Protein AF-A0A355GF73-F1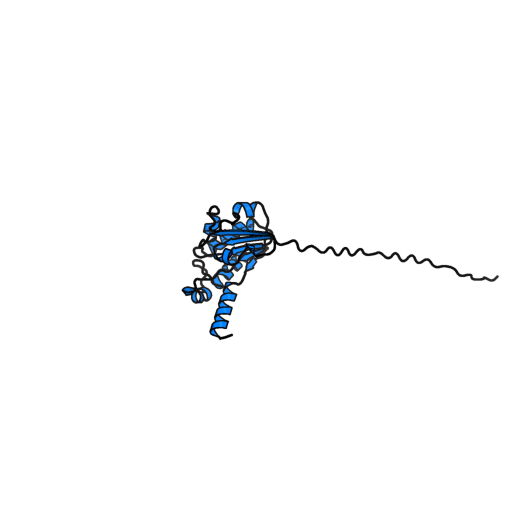 (afdb_monomer)

Structure (mmCIF, N/CA/C/O backbone):
data_AF-A0A355GF73-F1
#
_entry.id   AF-A0A355GF73-F1
#
loop_
_atom_site.group_PDB
_atom_site.id
_atom_site.type_symbol
_atom_site.label_atom_id
_atom_site.label_alt_id
_atom_site.label_comp_id
_atom_site.label_asym_id
_atom_site.label_entity_id
_atom_site.label_seq_id
_atom_site.pdbx_PDB_ins_code
_atom_site.Cartn_x
_atom_site.Cartn_y
_atom_site.Cartn_z
_atom_site.occupancy
_atom_site.B_iso_or_equiv
_atom_site.auth_seq_id
_atom_site.auth_comp_id
_atom_site.auth_asym_id
_atom_site.auth_atom_id
_atom_site.pdbx_PDB_model_num
ATOM 1 N N . MET A 1 1 ? 17.882 -38.965 88.189 1.00 38.56 1 MET A N 1
ATOM 2 C CA . MET A 1 1 ? 18.508 -40.214 87.704 1.00 38.56 1 MET A CA 1
ATOM 3 C C . MET A 1 1 ? 17.814 -40.635 86.414 1.00 38.56 1 MET A C 1
ATOM 5 O O . MET A 1 1 ? 16.598 -40.578 86.384 1.00 38.56 1 MET A O 1
ATOM 9 N N . LEU A 1 2 ? 18.624 -40.951 85.395 1.00 40.09 2 LEU A N 1
ATOM 10 C CA . LEU A 1 2 ? 18.402 -41.707 84.145 1.00 40.09 2 LEU A CA 1
ATOM 11 C C . LEU A 1 2 ? 17.083 -41.597 83.333 1.00 40.09 2 LEU A C 1
ATOM 13 O O . LEU A 1 2 ? 15.989 -41.848 83.819 1.00 40.09 2 LEU A O 1
ATOM 17 N N . LYS A 1 3 ? 17.264 -41.324 82.027 1.00 43.38 3 LYS A N 1
ATOM 18 C CA . LYS A 1 3 ? 16.295 -41.446 80.913 1.00 43.38 3 LYS A CA 1
ATOM 19 C C . LYS A 1 3 ? 15.876 -42.912 80.663 1.00 43.38 3 LYS A C 1
ATOM 21 O O . LYS A 1 3 ? 16.609 -43.817 81.060 1.00 43.38 3 LYS A O 1
ATOM 26 N N . PRO A 1 4 ? 14.817 -43.139 79.860 1.00 54.84 4 PRO A N 1
ATOM 27 C CA . PRO A 1 4 ? 15.098 -43.628 78.503 1.00 54.84 4 PRO A CA 1
ATOM 28 C C . PRO A 1 4 ? 14.244 -43.009 77.376 1.00 54.84 4 PRO A C 1
ATOM 30 O O . PRO A 1 4 ? 13.152 -42.490 77.579 1.00 54.84 4 PRO A O 1
ATOM 33 N N . LEU A 1 5 ? 14.825 -43.080 76.174 1.00 53.75 5 LEU A N 1
ATOM 34 C CA . LEU A 1 5 ? 14.259 -42.808 74.849 1.00 53.75 5 LEU A CA 1
ATOM 35 C C . LEU A 1 5 ? 13.012 -43.658 74.554 1.00 53.75 5 LEU A C 1
ATOM 37 O O . LEU A 1 5 ? 12.992 -44.839 74.892 1.00 53.75 5 LEU A O 1
ATOM 41 N N . SER A 1 6 ? 12.082 -43.125 73.754 1.00 49.53 6 SER A N 1
ATOM 42 C CA . SER A 1 6 ? 11.362 -43.910 72.740 1.00 49.53 6 SER A CA 1
ATOM 43 C C . SER A 1 6 ? 10.885 -43.034 71.576 1.00 49.53 6 SER A C 1
ATOM 45 O O . SER A 1 6 ? 10.464 -41.898 71.763 1.00 49.53 6 SER A O 1
ATOM 47 N N . LEU A 1 7 ? 11.062 -43.610 70.385 1.00 49.72 7 LEU A N 1
ATOM 48 C CA . LEU A 1 7 ? 10.759 -43.168 69.020 1.00 49.72 7 LEU A CA 1
ATOM 49 C C . LEU A 1 7 ? 9.254 -42.924 68.754 1.00 49.72 7 LEU A C 1
ATOM 51 O O . LEU A 1 7 ? 8.433 -43.240 69.604 1.00 49.72 7 LEU A O 1
ATOM 55 N N . PHE A 1 8 ? 8.953 -42.510 67.507 1.00 44.09 8 PHE A N 1
ATOM 56 C CA . PHE A 1 8 ? 7.652 -42.343 66.813 1.00 44.09 8 PHE A CA 1
ATOM 57 C C . PHE A 1 8 ? 7.105 -40.902 66.840 1.00 44.09 8 PHE A C 1
ATOM 59 O O . PHE A 1 8 ? 7.069 -40.276 67.884 1.00 44.09 8 PHE A O 1
ATOM 66 N N . ALA A 1 9 ? 6.641 -40.276 65.756 1.00 44.62 9 ALA A N 1
ATOM 67 C CA . ALA A 1 9 ? 6.603 -40.604 64.336 1.00 44.62 9 ALA A CA 1
ATOM 68 C C . ALA A 1 9 ? 6.368 -39.296 63.545 1.00 44.62 9 ALA A C 1
ATOM 70 O O . ALA A 1 9 ? 5.611 -38.429 63.966 1.00 44.62 9 ALA A O 1
ATOM 71 N N . VAL A 1 10 ? 7.071 -39.167 62.420 1.00 48.69 10 VAL A N 1
ATOM 72 C CA . VAL A 1 10 ? 6.584 -38.754 61.090 1.00 48.69 10 VAL A CA 1
ATOM 73 C C . VAL A 1 10 ? 5.231 -38.017 61.036 1.00 48.69 10 VAL A C 1
ATOM 75 O O . VAL A 1 10 ? 4.190 -38.632 61.227 1.00 48.69 10 VAL A O 1
ATOM 78 N N . CYS A 1 11 ? 5.256 -36.744 60.621 1.00 40.38 11 CYS A N 1
ATOM 79 C CA . CYS A 1 11 ? 4.322 -36.195 59.626 1.00 40.38 11 CYS A CA 1
ATOM 80 C C . CYS A 1 11 ? 4.839 -34.842 59.099 1.00 40.38 11 CYS A C 1
ATOM 82 O O . CYS A 1 11 ? 4.370 -33.773 59.480 1.00 40.38 11 CYS A O 1
ATOM 84 N N . PHE A 1 12 ? 5.836 -34.884 58.210 1.00 44.34 12 PHE A N 1
ATOM 85 C CA . PHE A 1 12 ? 6.094 -33.770 57.297 1.00 44.34 12 PHE A CA 1
ATOM 86 C C . PHE A 1 12 ? 4.986 -33.792 56.242 1.00 44.34 12 PHE A C 1
ATOM 88 O O . PHE A 1 12 ? 5.076 -34.516 55.252 1.00 44.34 12 PHE A O 1
ATOM 95 N N . ILE A 1 13 ? 3.922 -33.022 56.468 1.00 53.78 13 ILE A N 1
ATOM 96 C CA . ILE A 1 13 ? 2.984 -32.675 55.401 1.00 53.78 13 ILE A CA 1
ATOM 97 C C . ILE A 1 13 ? 3.743 -31.712 54.491 1.00 53.78 13 ILE A C 1
ATOM 99 O O . ILE A 1 13 ? 3.833 -30.512 54.740 1.00 53.78 13 ILE A O 1
ATOM 103 N N . THR A 1 14 ? 4.365 -32.272 53.460 1.00 54.56 14 THR A N 1
ATOM 104 C CA . THR A 1 14 ? 4.826 -31.507 52.311 1.00 54.56 14 THR A CA 1
ATOM 105 C C . THR A 1 14 ? 3.575 -30.982 51.617 1.00 54.56 14 THR A C 1
ATOM 107 O O . THR A 1 14 ? 2.861 -31.728 50.949 1.00 54.56 14 THR A O 1
ATOM 110 N N . LEU A 1 15 ? 3.268 -29.697 51.821 1.00 50.12 15 LEU A N 1
ATOM 111 C CA . LEU A 1 15 ? 2.353 -28.969 50.950 1.00 50.12 15 LEU A CA 1
ATOM 112 C C . LEU A 1 15 ? 3.003 -28.946 49.563 1.00 50.12 15 LEU A C 1
ATOM 114 O O . LEU A 1 15 ? 3.823 -28.085 49.249 1.00 50.12 15 LEU A O 1
ATOM 118 N N . TRP A 1 16 ? 2.660 -29.934 48.744 1.00 50.62 16 TRP A N 1
ATOM 119 C CA . TRP A 1 16 ? 2.766 -29.819 47.304 1.00 50.62 16 TRP A CA 1
ATOM 120 C C . TRP A 1 16 ? 1.793 -28.716 46.899 1.00 50.62 16 TRP A C 1
ATOM 122 O O . TRP A 1 16 ? 0.598 -28.953 46.723 1.00 50.62 16 TRP A O 1
ATOM 132 N N . PHE A 1 17 ? 2.299 -27.488 46.794 1.00 53.81 17 PHE A N 1
ATOM 133 C CA . PHE A 1 17 ? 1.690 -26.517 45.903 1.00 53.81 17 PHE A CA 1
ATOM 134 C C . PHE A 1 17 ? 1.772 -27.136 44.511 1.00 53.81 17 PHE A C 1
ATOM 136 O O . PHE A 1 17 ? 2.803 -27.093 43.847 1.00 53.81 17 PHE A O 1
ATOM 143 N N . VAL A 1 18 ? 0.678 -27.780 44.110 1.00 53.00 18 VAL A N 1
ATOM 144 C CA . VAL A 1 18 ? 0.361 -27.996 42.708 1.00 53.00 18 VAL A CA 1
ATOM 145 C C . VAL A 1 18 ? 0.215 -26.591 42.145 1.00 53.00 18 VAL A C 1
ATOM 147 O O . VAL A 1 18 ? -0.837 -25.963 42.249 1.00 53.00 18 VAL A O 1
ATOM 150 N N . SER A 1 19 ? 1.322 -26.050 41.646 1.00 54.12 19 SER A N 1
ATOM 151 C CA . SER A 1 19 ? 1.290 -24.970 40.682 1.00 54.12 19 SER A CA 1
ATOM 152 C C . SER A 1 19 ? 0.477 -25.510 39.522 1.00 54.12 19 SER A C 1
ATOM 154 O O . SER A 1 19 ? 0.978 -26.269 38.697 1.00 54.12 19 SER A O 1
ATOM 156 N N . SER A 1 20 ? -0.815 -25.191 39.518 1.00 50.22 20 SER A N 1
ATOM 157 C CA . SER A 1 20 ? -1.636 -25.256 38.327 1.00 50.22 20 SER A CA 1
ATOM 158 C C . SER A 1 20 ? -0.988 -24.310 37.328 1.00 50.22 20 SER A C 1
ATOM 160 O O . SER A 1 20 ? -1.334 -23.134 37.244 1.00 50.22 20 SER A O 1
ATOM 162 N N . GLU A 1 21 ? -0.013 -24.824 36.585 1.00 47.84 21 GLU A N 1
ATOM 163 C CA . GLU A 1 21 ? 0.311 -24.355 35.252 1.00 47.84 21 GLU A CA 1
ATOM 164 C C . GLU A 1 21 ? -0.930 -24.622 34.400 1.00 47.84 21 GLU A C 1
ATOM 166 O O . GLU A 1 21 ? -0.979 -25.502 33.546 1.00 47.84 21 GLU A O 1
ATOM 171 N N . THR A 1 22 ? -1.974 -23.824 34.615 1.00 48.12 22 THR A N 1
ATOM 172 C CA . THR A 1 22 ? -2.770 -23.368 33.491 1.00 48.12 22 THR A CA 1
ATOM 173 C C . THR A 1 22 ? -1.796 -22.573 32.640 1.00 48.12 22 THR A C 1
ATOM 175 O O . THR A 1 22 ? -1.668 -21.357 32.783 1.00 48.12 22 THR A O 1
ATOM 178 N N . ALA A 1 23 ? -1.041 -23.292 31.808 1.00 49.66 23 ALA A N 1
ATOM 179 C CA . ALA A 1 23 ? -0.515 -22.764 30.576 1.00 49.66 23 ALA A CA 1
ATOM 180 C C . ALA A 1 23 ? -1.742 -22.219 29.852 1.00 49.66 23 ALA A C 1
ATOM 182 O O . ALA A 1 23 ? -2.499 -22.947 29.214 1.00 49.66 23 ALA A O 1
ATOM 183 N N . LEU A 1 24 ? -1.996 -20.934 30.081 1.00 45.59 24 LEU A N 1
ATOM 184 C CA . LEU A 1 24 ? -2.885 -20.127 29.287 1.00 45.59 24 LEU A CA 1
ATOM 185 C C . LEU A 1 24 ? -2.217 -20.137 27.910 1.00 45.59 24 LEU A C 1
ATOM 187 O O . LEU A 1 24 ? -1.362 -19.304 27.616 1.00 45.59 24 LEU A O 1
ATOM 191 N N . GLN A 1 25 ? -2.510 -21.160 27.105 1.00 47.78 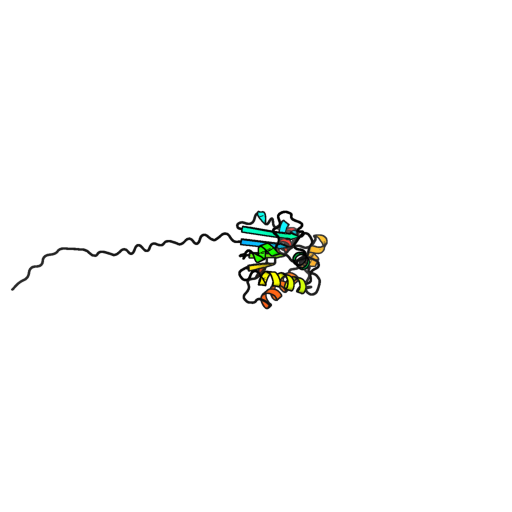25 GLN A N 1
ATOM 192 C CA . GLN A 1 25 ? -2.367 -21.052 25.668 1.00 47.78 25 GLN A CA 1
ATOM 193 C C . GLN A 1 25 ? -3.225 -19.845 25.324 1.00 47.78 25 GLN A C 1
ATOM 195 O O . GLN A 1 25 ? -4.452 -19.919 25.330 1.00 47.78 25 GLN A O 1
ATOM 200 N N . ALA A 1 26 ? -2.579 -18.694 25.146 1.00 53.56 26 ALA A N 1
ATOM 201 C CA . ALA A 1 26 ? -3.170 -17.640 24.365 1.00 53.56 26 ALA A CA 1
ATOM 202 C C . ALA A 1 26 ? -3.480 -18.314 23.030 1.00 53.56 26 ALA A C 1
ATOM 204 O O . ALA A 1 26 ? -2.560 -18.624 22.276 1.00 53.56 26 ALA A O 1
ATOM 205 N N . GLU A 1 27 ? -4.748 -18.657 22.792 1.00 54.97 27 GLU A N 1
ATOM 206 C CA . GLU A 1 27 ? -5.198 -18.890 21.430 1.00 54.97 27 GLU A CA 1
ATOM 207 C C . GLU A 1 27 ? -4.716 -17.666 20.662 1.00 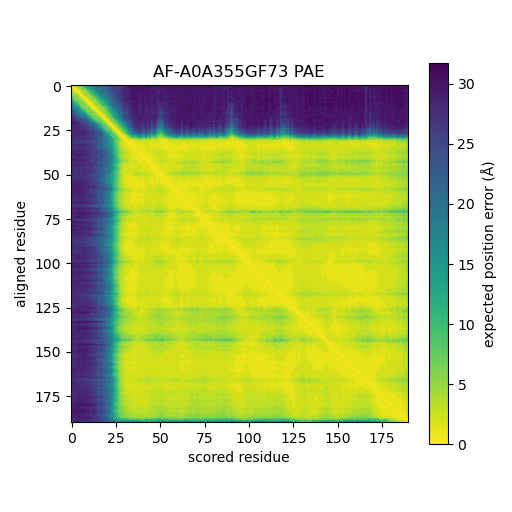54.97 27 GLU A C 1
ATOM 209 O O . GLU A 1 27 ? -5.069 -16.535 21.017 1.00 54.97 27 GLU A O 1
ATOM 214 N N . ASP A 1 28 ? -3.820 -17.879 19.698 1.00 64.31 28 ASP A N 1
ATOM 215 C CA . ASP A 1 28 ? -3.391 -16.827 18.793 1.00 64.31 28 ASP A CA 1
ATOM 216 C C . ASP A 1 28 ? -4.665 -16.351 18.105 1.00 64.31 28 ASP A C 1
ATOM 218 O O . ASP A 1 28 ? -5.173 -16.988 17.181 1.00 64.31 28 ASP A O 1
ATOM 222 N N . LYS A 1 29 ? -5.260 -15.279 18.639 1.00 72.81 29 LYS A N 1
ATOM 223 C CA . LYS A 1 29 ? -6.505 -14.739 18.117 1.00 72.81 29 LYS A CA 1
ATOM 224 C C . LYS A 1 29 ? -6.266 -14.489 16.636 1.00 72.81 29 LYS A C 1
ATOM 226 O O . LYS A 1 29 ? -5.355 -13.730 16.285 1.00 72.81 29 LYS A O 1
ATOM 231 N N . ALA A 1 30 ? -7.066 -15.152 15.801 1.00 86.12 30 ALA A N 1
ATOM 232 C CA . ALA A 1 30 ? -6.963 -15.035 14.358 1.00 86.12 30 ALA A CA 1
ATOM 233 C C . ALA A 1 30 ? -6.930 -13.549 13.982 1.00 86.12 30 ALA A C 1
ATOM 235 O O . ALA A 1 30 ? -7.746 -12.755 14.462 1.00 86.12 30 ALA A O 1
ATOM 236 N N . LYS A 1 31 ? -5.925 -13.167 13.192 1.00 93.38 31 LYS A N 1
ATOM 237 C CA . LYS A 1 31 ? -5.693 -11.771 12.829 1.00 93.38 31 LYS A CA 1
ATOM 238 C C . LYS A 1 31 ? -6.829 -11.252 11.954 1.00 93.38 31 LYS A C 1
ATOM 240 O O . LYS A 1 31 ? -7.444 -11.998 11.191 1.00 93.38 31 LYS A O 1
ATOM 245 N N . SER A 1 32 ? -7.078 -9.956 12.070 1.00 97.69 32 SER A N 1
ATOM 246 C CA . SER A 1 32 ? -8.018 -9.226 11.230 1.00 97.69 32 SER A CA 1
ATOM 247 C C . SER A 1 32 ? -7.288 -8.350 10.212 1.00 97.69 32 SER A C 1
ATOM 249 O O . SER A 1 32 ? -6.329 -7.646 10.542 1.00 97.69 32 SER A O 1
ATOM 251 N N . TYR A 1 33 ? -7.761 -8.379 8.969 1.00 98.06 33 TYR A N 1
ATOM 252 C CA . TYR A 1 33 ? -7.127 -7.738 7.823 1.00 98.06 33 TYR A CA 1
ATOM 253 C C . TYR A 1 33 ? -8.125 -6.869 7.067 1.00 98.06 33 TYR A C 1
ATOM 255 O O . TYR A 1 33 ? -9.248 -7.297 6.792 1.00 98.06 33 TYR A O 1
ATOM 263 N N . PHE A 1 34 ? -7.685 -5.680 6.667 1.00 98.62 34 PHE A N 1
ATOM 264 C CA . PHE A 1 34 ? -8.373 -4.889 5.653 1.00 98.62 34 PHE A CA 1
ATOM 265 C C . PHE A 1 34 ? -7.425 -4.587 4.495 1.00 98.62 34 PHE A C 1
ATOM 267 O O . PHE A 1 34 ? -6.345 -4.036 4.705 1.00 98.62 34 PHE A O 1
ATOM 274 N N . LEU A 1 35 ? -7.796 -4.956 3.272 1.00 98.62 35 LEU A N 1
ATOM 275 C CA . LEU A 1 35 ? -6.979 -4.722 2.081 1.00 98.62 35 LEU A CA 1
ATOM 276 C C . LEU A 1 35 ? -7.656 -3.688 1.182 1.00 98.62 35 LEU A C 1
ATOM 278 O O . LEU A 1 35 ? -8.799 -3.878 0.786 1.00 98.62 35 LEU A O 1
ATOM 282 N N . ILE A 1 36 ? -6.964 -2.609 0.831 1.00 98.62 36 ILE A N 1
ATOM 283 C CA . ILE A 1 36 ? -7.500 -1.537 -0.012 1.00 98.62 36 ILE A CA 1
ATOM 284 C C . ILE A 1 36 ? -6.550 -1.197 -1.158 1.00 98.62 36 ILE A C 1
ATOM 286 O O . ILE A 1 36 ? -5.352 -0.982 -0.957 1.00 98.62 36 ILE A O 1
ATOM 290 N N . GLY A 1 37 ? -7.081 -1.143 -2.375 1.00 97.81 37 GLY A N 1
ATOM 291 C CA . GLY A 1 37 ? -6.270 -0.847 -3.550 1.00 97.81 37 GLY A CA 1
ATOM 292 C C . GLY A 1 37 ? -6.962 -1.171 -4.862 1.00 97.81 37 GLY A C 1
ATOM 293 O O . GLY A 1 37 ? -8.188 -1.129 -4.957 1.00 97.81 37 GLY A O 1
ATOM 294 N N . ASN A 1 38 ? -6.163 -1.470 -5.883 1.00 97.00 38 ASN A N 1
ATOM 295 C CA . ASN A 1 38 ? -6.657 -1.739 -7.229 1.00 97.00 38 ASN A CA 1
ATOM 296 C C . ASN A 1 38 ? -6.676 -3.240 -7.552 1.00 97.00 38 ASN A C 1
ATOM 298 O O . ASN A 1 38 ? -6.600 -4.083 -6.661 1.00 97.00 38 ASN A O 1
ATOM 302 N N . SER A 1 39 ? -6.801 -3.593 -8.834 1.00 95.38 39 SER A N 1
ATOM 303 C CA . SER A 1 39 ? -6.830 -4.984 -9.300 1.00 95.38 39 SER A CA 1
ATOM 304 C C . SER A 1 39 ? -5.645 -5.810 -8.801 1.00 95.38 39 SER A C 1
ATOM 306 O O . SER A 1 39 ? -5.817 -6.976 -8.482 1.00 95.38 39 SER A O 1
ATOM 308 N N . LEU A 1 40 ? -4.470 -5.206 -8.638 1.00 95.12 40 LEU A N 1
ATOM 309 C CA . LEU A 1 40 ? -3.297 -5.894 -8.112 1.00 95.12 40 LEU A CA 1
ATOM 310 C C . LEU A 1 40 ? -3.485 -6.320 -6.639 1.00 95.12 40 LEU A C 1
ATOM 312 O O . LEU A 1 40 ? -2.870 -7.279 -6.190 1.00 95.12 40 LEU A O 1
ATOM 316 N N . THR A 1 41 ? -4.319 -5.623 -5.855 1.00 96.12 41 THR A N 1
ATOM 317 C CA . THR A 1 41 ? -4.730 -6.083 -4.514 1.00 96.12 41 THR A CA 1
ATOM 318 C C . THR A 1 41 ? -5.581 -7.344 -4.630 1.00 96.12 41 THR A C 1
ATOM 320 O O . THR A 1 41 ? -5.403 -8.280 -3.855 1.00 96.12 41 THR A O 1
ATOM 323 N N . TRP A 1 42 ? -6.480 -7.403 -5.613 1.00 96.31 42 TRP A N 1
ATOM 324 C CA . TRP A 1 42 ? -7.288 -8.593 -5.874 1.00 96.31 42 TRP A CA 1
ATOM 325 C C . TRP A 1 42 ? -6.463 -9.781 -6.383 1.00 96.31 42 TRP A C 1
ATOM 327 O O . TRP A 1 42 ? -6.724 -10.910 -5.972 1.00 96.31 42 TRP A O 1
ATOM 337 N N . ASP A 1 43 ? -5.418 -9.532 -7.176 1.00 92.44 43 ASP A N 1
ATOM 338 C CA . ASP A 1 43 ? -4.509 -10.567 -7.694 1.00 92.44 43 ASP A CA 1
ATOM 339 C C . ASP A 1 43 ? -3.759 -11.325 -6.583 1.00 92.44 43 ASP A C 1
ATOM 341 O O . ASP A 1 43 ? -3.302 -12.445 -6.795 1.00 92.44 43 ASP A O 1
ATOM 345 N N . THR A 1 44 ? -3.685 -10.764 -5.369 1.00 89.06 44 THR A N 1
ATOM 346 C CA . THR A 1 44 ? -3.158 -11.471 -4.183 1.00 89.06 44 THR A CA 1
ATOM 347 C C . THR A 1 44 ? -4.124 -12.489 -3.571 1.00 89.06 44 THR A C 1
ATOM 349 O O . THR A 1 44 ? -3.799 -13.102 -2.558 1.00 89.06 44 THR A O 1
ATOM 352 N N . ALA A 1 45 ? -5.304 -12.667 -4.172 1.00 95.12 45 ALA A N 1
ATOM 353 C CA . ALA A 1 45 ? -6.385 -13.531 -3.712 1.00 95.12 45 ALA A CA 1
ATOM 354 C C . ALA A 1 45 ? -6.728 -13.354 -2.214 1.00 95.12 45 ALA A C 1
ATOM 356 O O . ALA A 1 45 ? -6.601 -14.308 -1.442 1.00 95.12 45 ALA A O 1
ATOM 357 N N . PRO A 1 46 ? -7.219 -12.169 -1.782 1.00 95.12 46 PRO A N 1
ATOM 358 C CA . PRO A 1 46 ? -7.484 -11.878 -0.369 1.00 95.12 46 PRO A CA 1
ATOM 359 C C . PRO A 1 46 ? -8.359 -12.916 0.345 1.00 95.12 46 PRO A C 1
ATOM 361 O O . PRO A 1 46 ? -8.168 -13.175 1.525 1.00 95.12 46 PRO A O 1
ATOM 364 N N . SER A 1 47 ? -9.291 -13.555 -0.368 1.00 95.50 47 SER A N 1
ATOM 365 C CA . SER A 1 47 ? -10.175 -14.590 0.183 1.00 95.50 47 SER A CA 1
ATOM 366 C C . SER A 1 47 ? -9.463 -15.872 0.632 1.00 95.50 47 SER A C 1
ATOM 368 O O . SER A 1 47 ? -10.101 -16.719 1.246 1.00 95.50 47 SER A O 1
ATOM 370 N N . LEU A 1 48 ? -8.190 -16.055 0.270 1.00 95.56 48 LEU A N 1
ATOM 371 C CA . LEU A 1 48 ? -7.373 -17.205 0.669 1.00 95.56 48 LEU A CA 1
ATOM 372 C C . LEU A 1 48 ? -6.492 -16.917 1.894 1.00 95.56 48 LEU A C 1
ATOM 374 O O . LEU A 1 48 ? -5.770 -17.806 2.334 1.00 95.56 48 LEU A O 1
ATOM 378 N N . LEU A 1 49 ? -6.516 -15.691 2.427 1.00 93.75 49 LEU A N 1
ATOM 379 C CA . LEU A 1 49 ? -5.819 -15.350 3.665 1.00 93.75 49 LEU A CA 1
ATOM 380 C C . LEU A 1 49 ? -6.569 -15.933 4.870 1.00 93.75 49 LEU A C 1
ATOM 382 O O . LEU A 1 49 ? -7.789 -15.808 4.973 1.00 93.75 49 LEU A O 1
ATOM 386 N N . ASP A 1 50 ? -5.821 -16.522 5.801 1.00 93.31 50 ASP A N 1
ATOM 387 C CA . ASP A 1 50 ? -6.369 -16.991 7.071 1.00 93.31 50 ASP A CA 1
ATOM 388 C C . ASP A 1 50 ? -6.836 -15.816 7.944 1.00 93.31 50 ASP A C 1
ATOM 390 O O . ASP A 1 50 ? -6.206 -14.758 7.989 1.00 93.31 50 ASP A O 1
ATOM 394 N N . GLY A 1 51 ? -7.907 -16.032 8.708 1.00 93.62 51 GLY A N 1
ATOM 395 C CA . GLY A 1 51 ? -8.439 -15.062 9.664 1.00 93.62 51 GLY A CA 1
ATOM 396 C C . GLY A 1 51 ? -9.623 -14.253 9.141 1.00 93.62 51 GLY A C 1
ATOM 397 O O . GLY A 1 51 ? -10.385 -14.699 8.288 1.00 93.62 51 GLY A O 1
ATOM 398 N N . ASP A 1 52 ? -9.826 -13.072 9.722 1.00 96.31 52 ASP A N 1
ATOM 399 C CA . ASP A 1 52 ? -10.963 -12.200 9.414 1.00 96.31 52 ASP A CA 1
ATOM 400 C C . ASP A 1 52 ? -10.546 -11.148 8.382 1.00 96.31 52 ASP A C 1
ATOM 402 O O . ASP A 1 52 ? -9.959 -10.116 8.723 1.00 96.31 52 ASP A O 1
ATOM 406 N N . VAL A 1 53 ? -10.819 -11.439 7.111 1.00 97.62 53 VAL A N 1
ATOM 407 C CA . VAL A 1 53 ? -10.303 -10.681 5.970 1.00 97.62 53 VAL A CA 1
ATOM 408 C C . VAL A 1 53 ? -11.432 -9.951 5.258 1.00 97.62 53 VAL A C 1
ATOM 410 O O . VAL A 1 53 ? -12.410 -10.552 4.815 1.00 97.62 53 VAL A O 1
ATOM 413 N N . GLN A 1 54 ? -11.264 -8.644 5.095 1.00 98.38 54 GLN A N 1
ATOM 414 C CA . GLN A 1 54 ? -12.125 -7.805 4.271 1.00 98.38 54 GLN A CA 1
ATOM 415 C C . GLN A 1 54 ? -11.284 -7.008 3.277 1.00 98.38 54 GLN A C 1
ATOM 417 O O . GLN A 1 54 ? -10.092 -6.769 3.491 1.00 98.38 54 GLN A O 1
ATOM 422 N N . TRP A 1 55 ? -11.893 -6.592 2.170 1.00 98.62 55 TRP A N 1
ATOM 423 C CA . TRP A 1 55 ? -11.186 -5.844 1.138 1.00 98.62 55 TRP A CA 1
ATOM 424 C C . TRP A 1 55 ? -12.074 -4.832 0.431 1.00 98.62 55 TRP A C 1
ATOM 426 O O . TRP A 1 55 ? -13.272 -5.040 0.265 1.00 98.62 55 TRP A O 1
ATOM 436 N N . HIS A 1 56 ? -11.443 -3.774 -0.062 1.00 98.69 56 HIS A N 1
ATOM 437 C CA . HIS A 1 56 ? -12.021 -2.765 -0.926 1.00 98.69 56 HIS A CA 1
ATOM 438 C C . HIS A 1 56 ? -11.164 -2.625 -2.186 1.00 98.69 56 HIS A C 1
ATOM 440 O O . HIS A 1 56 ? -10.032 -2.144 -2.109 1.00 98.69 56 HIS A O 1
ATOM 446 N N . VAL A 1 57 ? -11.682 -3.048 -3.340 1.00 98.44 57 VAL A N 1
ATOM 447 C CA . VAL A 1 57 ? -10.905 -3.068 -4.584 1.00 98.44 57 VAL A CA 1
ATOM 448 C C . VAL A 1 57 ? -11.581 -2.274 -5.695 1.00 98.44 57 VAL A C 1
ATOM 450 O O . VAL A 1 57 ? -12.680 -2.621 -6.131 1.00 98.44 57 VAL A O 1
ATOM 453 N N . ASP A 1 58 ? -10.868 -1.275 -6.219 1.00 97.81 58 ASP A N 1
ATOM 454 C CA . ASP A 1 58 ? -11.272 -0.509 -7.401 1.00 97.81 58 ASP A CA 1
ATOM 455 C C . ASP A 1 58 ? -10.184 -0.504 -8.492 1.00 97.81 58 ASP A C 1
ATOM 457 O O . ASP A 1 58 ? -9.079 0.022 -8.350 1.00 97.81 58 ASP A O 1
ATOM 461 N N . CYS A 1 59 ? -10.496 -1.154 -9.606 1.00 96.62 59 CYS A N 1
ATOM 462 C CA . CYS A 1 59 ? -9.544 -1.595 -10.611 1.00 96.62 59 CYS A CA 1
ATOM 463 C C . CYS A 1 59 ? -8.970 -0.411 -11.394 1.00 96.62 59 CYS A C 1
ATOM 465 O O . CYS A 1 59 ? -9.699 0.436 -11.911 1.00 96.62 59 CYS A O 1
ATOM 467 N N . GLY A 1 60 ? -7.643 -0.380 -11.536 1.00 95.69 60 GLY A N 1
ATOM 468 C CA . GLY A 1 60 ? -6.939 0.687 -12.249 1.00 95.69 60 GLY A CA 1
ATOM 469 C C . GLY A 1 60 ? -7.043 2.071 -11.598 1.00 95.69 60 GLY A C 1
ATOM 470 O O . GLY A 1 60 ? -6.732 3.066 -12.254 1.00 95.69 60 GLY A O 1
ATOM 471 N N . LYS A 1 61 ? -7.494 2.167 -10.340 1.00 97.75 61 LYS A N 1
ATOM 472 C CA . LYS A 1 61 ? -7.633 3.438 -9.620 1.00 97.75 61 LYS A CA 1
ATOM 473 C C . LYS A 1 61 ? -6.498 3.666 -8.633 1.00 97.75 61 LYS A C 1
ATOM 475 O O . LYS A 1 61 ? -5.939 2.731 -8.067 1.00 97.75 61 LYS A O 1
ATOM 480 N N . SER A 1 62 ? -6.166 4.936 -8.432 1.00 98.00 62 SER A N 1
ATOM 481 C CA . SER A 1 62 ? -5.230 5.372 -7.401 1.00 98.00 62 SER A CA 1
ATOM 482 C C . SER A 1 62 ? -5.914 5.446 -6.033 1.00 98.00 62 SER A C 1
ATOM 484 O O . SER A 1 62 ? -7.138 5.576 -5.947 1.00 98.00 62 SER A O 1
ATOM 486 N N . LEU A 1 63 ? -5.132 5.417 -4.950 1.00 98.50 63 LEU A N 1
ATOM 487 C CA . LEU A 1 63 ? -5.674 5.561 -3.596 1.00 98.50 63 LEU A CA 1
ATOM 488 C C . LEU A 1 63 ? -6.466 6.870 -3.409 1.00 98.50 63 LEU A C 1
ATOM 490 O O . LEU A 1 63 ? -7.559 6.798 -2.844 1.00 98.50 63 LEU A O 1
ATOM 494 N N . PRO A 1 64 ? -6.015 8.042 -3.910 1.00 98.56 64 PRO A N 1
ATOM 495 C CA . PRO A 1 64 ? -6.812 9.268 -3.846 1.00 98.56 64 PRO A CA 1
ATOM 496 C C . PRO A 1 64 ? -8.193 9.140 -4.499 1.00 98.56 64 PRO A C 1
ATOM 498 O O . PRO A 1 64 ? -9.166 9.679 -3.978 1.00 98.56 64 PRO A O 1
ATOM 501 N N . TYR A 1 65 ? -8.297 8.406 -5.613 1.00 98.44 65 TYR A N 1
ATOM 502 C CA . TYR A 1 65 ? -9.584 8.154 -6.261 1.00 98.44 65 TYR A CA 1
ATOM 503 C C . TYR A 1 65 ? -10.479 7.270 -5.387 1.00 98.44 65 TYR A C 1
ATOM 505 O O . TYR A 1 65 ? -11.620 7.635 -5.129 1.00 98.44 65 TYR A O 1
ATOM 513 N N . ILE A 1 66 ? -9.945 6.159 -4.871 1.00 98.50 66 ILE A N 1
ATOM 514 C CA . ILE A 1 66 ? -10.671 5.228 -3.987 1.00 98.50 66 ILE A CA 1
ATOM 515 C C . ILE A 1 66 ? -11.170 5.932 -2.715 1.00 98.50 66 ILE A C 1
ATOM 517 O O . ILE A 1 66 ? -12.272 5.680 -2.228 1.00 98.50 66 ILE A O 1
ATOM 521 N N . MET A 1 67 ? -10.363 6.842 -2.171 1.00 98.38 67 MET A N 1
ATOM 522 C CA . MET A 1 67 ? -10.732 7.682 -1.033 1.00 98.38 67 MET A CA 1
ATOM 523 C C . MET A 1 67 ? -11.898 8.625 -1.363 1.00 98.38 67 MET A C 1
ATOM 525 O O . MET A 1 67 ? -12.748 8.864 -0.511 1.00 98.38 67 MET A O 1
ATOM 529 N N . ALA A 1 68 ? -11.936 9.185 -2.572 1.00 98.19 68 ALA A N 1
ATOM 530 C CA . ALA A 1 68 ? -12.979 10.123 -2.981 1.00 98.19 68 ALA A CA 1
ATOM 531 C C . ALA A 1 68 ? -14.272 9.439 -3.463 1.00 98.19 68 ALA A C 1
ATOM 533 O O . ALA A 1 68 ? -15.334 10.049 -3.367 1.00 98.19 68 ALA A O 1
ATOM 534 N N . HIS A 1 69 ? -14.180 8.202 -3.962 1.00 97.88 69 HIS A N 1
ATOM 535 C CA . HIS A 1 69 ? -15.266 7.476 -4.634 1.00 97.88 69 HIS A CA 1
ATOM 536 C C . HIS A 1 69 ? -15.416 6.025 -4.130 1.00 97.88 69 HIS A C 1
ATOM 538 O O . HIS A 1 69 ? -15.264 5.081 -4.907 1.00 97.88 69 HIS A O 1
ATOM 544 N N . PRO A 1 70 ? -15.684 5.799 -2.830 1.00 97.38 70 PRO A N 1
ATOM 545 C CA . PRO A 1 70 ? -15.804 4.453 -2.262 1.00 97.38 70 PRO A CA 1
ATOM 546 C C . PRO A 1 70 ? -16.987 3.626 -2.789 1.00 97.38 70 PRO A C 1
ATOM 548 O O . PRO A 1 70 ? -17.050 2.430 -2.542 1.00 97.38 70 PRO A O 1
ATOM 551 N N . GLU A 1 71 ? -17.982 4.231 -3.423 1.00 97.00 71 GLU A N 1
ATOM 552 C CA . GLU A 1 71 ? -19.298 3.630 -3.665 1.00 97.00 71 GLU A CA 1
ATOM 553 C C . GLU A 1 71 ? -19.343 2.549 -4.755 1.00 97.00 71 GLU A C 1
ATOM 555 O O . GLU A 1 71 ? -20.286 1.756 -4.786 1.00 97.00 71 GLU A O 1
ATOM 560 N N . MET A 1 72 ? -18.359 2.505 -5.656 1.00 92.75 72 MET A N 1
ATOM 561 C CA . MET A 1 72 ? -18.395 1.643 -6.845 1.00 92.75 72 MET A CA 1
ATOM 562 C C . MET A 1 72 ? -17.099 0.839 -7.028 1.00 92.75 72 MET A C 1
ATOM 564 O O . MET A 1 72 ? -16.437 0.982 -8.057 1.00 92.75 72 MET A O 1
ATOM 568 N N . PRO A 1 73 ? -16.731 -0.039 -6.072 1.00 96.75 73 PRO A N 1
ATOM 569 C CA . PRO A 1 73 ? -15.593 -0.930 -6.261 1.00 96.75 73 PRO A CA 1
ATOM 570 C C . PRO A 1 73 ? -15.822 -1.846 -7.472 1.00 96.75 73 PRO A C 1
ATOM 572 O O . PRO A 1 73 ? -16.937 -2.311 -7.728 1.00 96.75 73 PRO A O 1
ATOM 575 N N . CYS A 1 74 ? -14.756 -2.157 -8.208 1.00 97.19 74 CYS A N 1
ATOM 576 C CA . CYS A 1 74 ? -14.847 -3.058 -9.358 1.00 97.19 74 CYS A CA 1
ATOM 577 C C . CYS A 1 74 ? -15.116 -4.515 -8.941 1.00 97.19 74 CYS A C 1
ATOM 579 O O . CYS A 1 74 ? -15.713 -5.280 -9.703 1.00 97.19 74 CYS A O 1
ATOM 581 N N . VAL A 1 75 ? -14.684 -4.917 -7.739 1.00 96.69 75 VAL A N 1
ATOM 582 C CA . VAL A 1 75 ? -14.922 -6.260 -7.197 1.00 96.69 75 VAL A CA 1
ATOM 583 C C . VAL A 1 75 ? -16.224 -6.251 -6.403 1.00 96.69 75 VAL A C 1
ATOM 585 O O . VAL A 1 75 ? -16.325 -5.638 -5.346 1.00 96.69 75 VAL A O 1
ATOM 588 N N . LYS A 1 76 ? -17.232 -6.983 -6.888 1.00 95.50 76 LYS A N 1
ATOM 589 C CA . LYS A 1 76 ? -18.590 -6.986 -6.306 1.00 95.50 76 LYS A CA 1
ATOM 590 C C . LYS A 1 76 ? -18.663 -7.480 -4.858 1.00 95.50 76 LYS A C 1
ATOM 592 O O . LYS A 1 76 ? -19.624 -7.175 -4.166 1.00 95.50 76 LYS A O 1
ATOM 597 N N . THR A 1 77 ? -17.682 -8.265 -4.420 1.00 96.44 77 THR A N 1
ATOM 598 C CA . THR A 1 77 ? -17.575 -8.776 -3.046 1.00 96.44 77 THR A CA 1
ATOM 599 C C . THR A 1 77 ? -16.786 -7.845 -2.125 1.00 96.44 77 THR A C 1
ATOM 601 O O . THR A 1 77 ? -16.499 -8.223 -0.994 1.00 96.44 77 THR A O 1
ATOM 604 N N . SER A 1 78 ? -16.404 -6.648 -2.586 1.00 97.88 78 SER A N 1
ATOM 605 C CA . SER A 1 78 ? -15.726 -5.667 -1.743 1.00 97.88 78 SER A CA 1
ATOM 606 C C . SER A 1 78 ? -16.616 -5.153 -0.617 1.00 97.88 78 SER A C 1
ATOM 608 O O . SER A 1 78 ? -17.755 -4.742 -0.835 1.00 97.88 78 SER A O 1
ATOM 610 N N . THR A 1 79 ? -16.034 -5.075 0.574 1.00 98.25 79 THR A N 1
ATOM 611 C CA . THR A 1 79 ? -16.562 -4.293 1.687 1.00 98.25 79 THR A CA 1
ATOM 612 C C . THR A 1 79 ? -16.176 -2.827 1.492 1.00 98.25 79 THR A C 1
ATOM 614 O O . THR A 1 79 ? -15.029 -2.501 1.181 1.00 98.25 79 THR A O 1
ATOM 617 N N . LEU A 1 80 ? -17.124 -1.904 1.664 1.00 98.44 80 LEU A N 1
ATOM 618 C CA . LEU A 1 80 ? -16.849 -0.477 1.495 1.00 98.44 80 LEU A CA 1
ATOM 619 C C . LEU A 1 80 ? -15.977 0.043 2.642 1.00 98.44 80 LEU A C 1
ATOM 621 O O . LEU A 1 80 ? -16.343 -0.068 3.813 1.00 98.44 80 LEU A O 1
ATOM 625 N N . TRP A 1 81 ? -14.828 0.634 2.302 1.00 98.56 81 TRP A N 1
ATOM 626 C CA . TRP A 1 81 ? -13.852 1.071 3.298 1.00 98.56 81 TRP A CA 1
ATOM 627 C C . TRP A 1 81 ? -14.383 2.097 4.313 1.00 98.56 81 TRP A C 1
ATOM 629 O O . TRP A 1 81 ? -13.990 1.969 5.474 1.00 98.56 81 TRP A O 1
ATOM 639 N N . PRO A 1 82 ? -15.263 3.074 3.972 1.00 98.50 82 PRO A N 1
ATOM 640 C CA . PRO A 1 82 ? -15.676 4.085 4.946 1.00 98.50 82 PRO A CA 1
ATOM 641 C C . PRO A 1 82 ? -16.382 3.459 6.143 1.00 98.50 82 PRO A C 1
ATOM 643 O O . PRO A 1 82 ? -16.022 3.729 7.285 1.00 98.50 82 PRO A O 1
ATOM 646 N N . GLN A 1 83 ? -17.331 2.563 5.869 1.00 98.25 83 GLN A N 1
ATOM 647 C CA . GLN A 1 83 ? -18.073 1.854 6.901 1.00 98.25 83 GLN A CA 1
ATOM 648 C C . GLN A 1 83 ? -17.163 0.871 7.649 1.00 98.25 83 GLN A C 1
ATOM 650 O O . GLN A 1 83 ? -17.089 0.905 8.876 1.00 98.25 83 GLN A O 1
ATOM 655 N N . ALA A 1 84 ? -16.404 0.046 6.920 1.00 98.44 84 ALA A N 1
ATOM 656 C CA . ALA A 1 84 ? -15.564 -0.985 7.522 1.00 98.44 84 ALA A CA 1
ATOM 657 C C . ALA A 1 84 ? -14.515 -0.417 8.490 1.00 98.44 84 ALA A C 1
ATOM 659 O O . ALA A 1 84 ? -14.333 -0.955 9.582 1.00 98.44 84 ALA A O 1
ATOM 660 N N . LEU A 1 85 ? -13.837 0.671 8.107 1.00 98.56 85 LEU A N 1
ATOM 661 C CA . LEU A 1 85 ? -12.804 1.306 8.929 1.00 98.56 85 LEU A CA 1
ATOM 662 C C . LEU A 1 85 ? -13.380 2.203 10.037 1.00 98.56 85 LEU A C 1
ATOM 664 O O . LEU A 1 85 ? -12.639 2.599 10.934 1.00 98.56 85 LEU A O 1
ATOM 668 N N . GLN A 1 86 ? -14.669 2.543 9.990 1.00 98.06 86 GLN A N 1
ATOM 669 C CA . GLN A 1 86 ? -15.346 3.247 11.079 1.00 98.06 86 GLN A CA 1
ATOM 670 C C . GLN A 1 86 ? -15.841 2.274 12.157 1.00 98.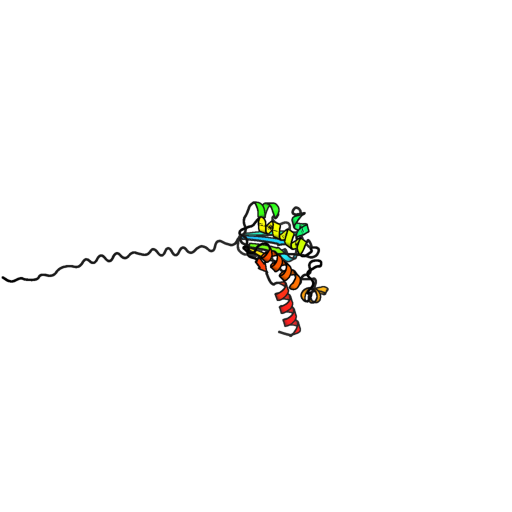06 86 GLN A C 1
ATOM 672 O O . GLN A 1 86 ? -15.744 2.567 13.347 1.00 98.06 86 GLN A O 1
ATOM 677 N N . GLU A 1 87 ? -16.370 1.123 11.748 1.00 97.75 87 GLU A N 1
ATOM 678 C CA . GLU A 1 87 ? -17.045 0.178 12.645 1.00 97.75 87 GLU A CA 1
ATOM 679 C C . GLU A 1 87 ? -16.094 -0.823 13.314 1.00 97.75 87 GLU A C 1
ATOM 681 O O . GLU A 1 87 ? -16.415 -1.368 14.371 1.00 97.75 87 GLU A O 1
ATOM 686 N N . LYS A 1 88 ? -14.918 -1.072 12.726 1.00 98.06 88 LYS A N 1
ATOM 687 C CA . LYS A 1 88 ? -13.986 -2.106 13.190 1.00 98.06 88 LYS A CA 1
ATOM 688 C C . LYS A 1 88 ? -12.544 -1.612 13.201 1.00 98.06 88 LYS A C 1
ATOM 690 O O . LYS A 1 88 ? -12.115 -0.911 12.292 1.00 98.06 88 LYS A O 1
ATOM 695 N N . GLN A 1 89 ? -11.787 -2.018 14.221 1.00 98.31 89 GLN A N 1
ATOM 696 C CA . GLN A 1 89 ? -10.334 -1.845 14.288 1.00 98.31 89 GLN A CA 1
ATOM 697 C C . GLN A 1 89 ? -9.642 -3.122 13.810 1.00 98.31 89 GLN A C 1
ATOM 699 O O . GLN A 1 89 ? -9.917 -4.199 14.342 1.00 98.31 89 GLN A O 1
ATOM 704 N N . TYR A 1 90 ? -8.765 -2.999 12.817 1.00 98.44 90 TYR A N 1
ATOM 705 C CA . TYR A 1 90 ? -8.043 -4.124 12.219 1.00 98.44 90 TYR A CA 1
ATOM 706 C C . TYR A 1 90 ? -6.633 -4.260 12.791 1.00 98.44 90 TYR A C 1
ATOM 708 O O . TYR A 1 90 ? -6.000 -3.273 13.164 1.00 98.44 90 TYR A O 1
ATOM 716 N N . ASP A 1 91 ? -6.107 -5.484 12.811 1.00 98.25 91 ASP A N 1
ATOM 717 C CA . ASP A 1 91 ? -4.715 -5.736 13.194 1.00 98.25 91 ASP A CA 1
ATOM 718 C C . ASP A 1 91 ? -3.749 -5.287 12.088 1.00 98.25 91 ASP A C 1
ATOM 720 O O . ASP A 1 91 ? -2.694 -4.702 12.364 1.00 98.25 91 ASP A O 1
ATOM 724 N N . LEU A 1 92 ? -4.107 -5.562 10.829 1.00 98.38 92 LEU A N 1
ATOM 725 C CA . LEU A 1 92 ? -3.313 -5.220 9.654 1.00 98.38 92 LEU A CA 1
ATOM 726 C C . LEU A 1 92 ? -4.165 -4.534 8.590 1.00 98.38 92 LEU A C 1
ATOM 728 O O . LEU A 1 92 ? -5.260 -4.988 8.259 1.00 98.38 92 LEU A O 1
ATOM 732 N N . ILE A 1 93 ? -3.621 -3.468 8.008 1.00 98.69 93 ILE A N 1
ATOM 733 C CA . ILE A 1 93 ? -4.229 -2.790 6.863 1.00 98.69 93 ILE A CA 1
ATOM 734 C C . ILE A 1 93 ? -3.222 -2.748 5.731 1.00 98.69 93 ILE A C 1
ATOM 736 O O . ILE A 1 93 ? -2.160 -2.144 5.860 1.00 98.69 93 ILE A O 1
ATOM 740 N N . SER A 1 94 ? -3.554 -3.401 4.625 1.00 98.56 94 SER A N 1
ATOM 741 C CA . SER A 1 94 ? -2.749 -3.389 3.410 1.00 98.56 94 SER A CA 1
ATOM 742 C C . SER A 1 94 ? -3.284 -2.328 2.463 1.00 98.56 94 SER A C 1
ATOM 744 O O . SER A 1 94 ? -4.459 -2.366 2.106 1.00 98.56 94 SER A O 1
ATOM 746 N N . VAL A 1 95 ? -2.436 -1.389 2.058 1.00 98.50 95 VAL A N 1
ATOM 747 C CA . VAL A 1 95 ? -2.765 -0.335 1.092 1.00 98.50 95 VAL A CA 1
ATOM 748 C C . VAL A 1 95 ? -1.870 -0.485 -0.131 1.00 98.50 95 VAL A C 1
ATOM 750 O O . VAL A 1 95 ? -0.675 -0.751 0.002 1.00 98.50 95 VAL A O 1
ATOM 753 N N . GLN A 1 96 ? -2.422 -0.298 -1.324 1.00 97.94 96 GLN A N 1
ATOM 754 C CA . GLN A 1 96 ? -1.661 -0.397 -2.567 1.00 97.94 96 GLN A CA 1
ATOM 755 C C . GLN A 1 96 ? -1.768 0.886 -3.389 1.00 97.94 96 GLN A C 1
ATOM 757 O O . GLN A 1 96 ? -2.779 1.145 -4.043 1.00 97.94 96 GLN A O 1
ATOM 762 N N . SER A 1 97 ? -0.682 1.656 -3.405 1.00 97.25 97 SER A N 1
ATOM 763 C CA . SER A 1 97 ? -0.512 2.771 -4.334 1.00 97.25 97 SER A CA 1
ATOM 764 C C . SER A 1 97 ? -0.600 2.308 -5.792 1.00 97.25 97 SER A C 1
ATOM 766 O O . SER A 1 97 ? -0.189 1.197 -6.140 1.00 97.25 97 SER A O 1
ATOM 768 N N . HIS A 1 98 ? -1.094 3.189 -6.661 1.00 97.12 98 HIS A N 1
ATOM 769 C CA . HIS A 1 98 ? -1.190 2.941 -8.097 1.00 97.12 98 HIS A CA 1
ATOM 770 C C . HIS A 1 98 ? -0.906 4.199 -8.905 1.00 97.12 98 HIS A C 1
ATOM 772 O O . HIS A 1 98 ? -0.894 5.313 -8.374 1.00 97.12 98 HIS A O 1
ATOM 778 N N . TYR A 1 99 ? -0.743 4.006 -10.211 1.00 97.31 99 TYR A N 1
ATOM 779 C CA . TYR A 1 99 ? -0.558 5.073 -11.178 1.00 97.31 99 TYR A CA 1
ATOM 780 C C . TYR A 1 99 ? -1.565 6.217 -10.998 1.00 97.31 99 TYR A C 1
ATOM 782 O O . TYR A 1 99 ? -2.746 6.010 -10.720 1.00 97.31 99 TYR A O 1
ATOM 790 N N . GLY A 1 100 ? -1.091 7.442 -11.223 1.00 96.06 100 GLY A N 1
ATOM 791 C CA . GLY A 1 100 ? -1.913 8.653 -11.220 1.00 96.06 100 GLY A CA 1
ATOM 792 C C . GLY A 1 100 ? -1.855 9.467 -9.926 1.00 96.06 100 GLY A C 1
ATOM 793 O O . GLY A 1 100 ? -2.115 10.669 -9.991 1.00 96.06 100 GLY A O 1
ATOM 794 N N . ALA A 1 101 ? -1.443 8.879 -8.800 1.00 97.62 101 ALA A N 1
ATOM 795 C CA . ALA A 1 101 ? -1.114 9.623 -7.579 1.00 97.62 101 ALA A CA 1
ATOM 796 C C . ALA A 1 101 ? 0.311 10.201 -7.631 1.00 97.62 101 ALA A C 1
ATOM 798 O O . ALA A 1 101 ? 1.149 9.702 -8.378 1.00 97.62 101 ALA A O 1
ATOM 799 N N . THR A 1 102 ? 0.598 11.251 -6.870 1.00 98.50 102 THR A N 1
ATOM 800 C CA . THR A 1 102 ? 1.952 11.639 -6.440 1.00 98.50 102 THR A CA 1
ATOM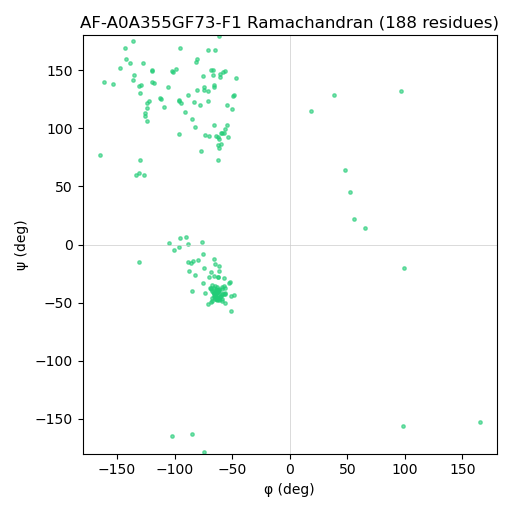 801 C C . THR A 1 102 ? 2.249 11.068 -5.054 1.00 98.50 102 THR A C 1
ATOM 803 O O . THR A 1 102 ? 1.341 10.625 -4.346 1.00 98.50 102 THR A O 1
ATOM 806 N N . LEU A 1 103 ? 3.514 11.148 -4.629 1.00 98.50 103 LEU A N 1
ATOM 807 C CA . LEU A 1 103 ? 3.925 10.732 -3.286 1.00 98.50 103 LEU A CA 1
ATOM 808 C C . LEU A 1 103 ? 3.143 11.462 -2.185 1.00 98.50 103 LEU A C 1
ATOM 810 O O . LEU A 1 103 ? 2.706 10.830 -1.226 1.00 98.50 103 LEU A O 1
ATOM 814 N N . ASP A 1 104 ? 2.925 12.769 -2.341 1.00 98.56 104 ASP A N 1
ATOM 815 C CA . ASP A 1 104 ? 2.169 13.571 -1.373 1.00 98.56 104 ASP A CA 1
ATOM 816 C C . ASP A 1 104 ? 0.681 13.193 -1.347 1.00 98.56 104 ASP A C 1
ATOM 818 O O . ASP A 1 104 ? 0.073 13.149 -0.276 1.00 98.56 104 ASP A O 1
ATOM 822 N N . GLU A 1 105 ? 0.092 12.886 -2.508 1.00 98.75 105 GLU A N 1
ATOM 823 C CA . GLU A 1 105 ? -1.301 12.438 -2.613 1.00 98.75 105 GLU A CA 1
ATOM 824 C C . GLU A 1 105 ? -1.499 11.071 -1.938 1.00 98.75 105 GLU A C 1
ATOM 826 O O . GLU A 1 105 ? -2.455 10.890 -1.176 1.00 98.75 105 GLU A O 1
ATOM 831 N N . ASP A 1 106 ? -0.580 10.126 -2.156 1.00 98.75 106 ASP A N 1
ATOM 832 C CA . ASP A 1 106 ? -0.592 8.824 -1.482 1.00 98.75 106 ASP A CA 1
ATOM 833 C C . ASP A 1 106 ? -0.370 8.972 0.026 1.00 98.75 106 ASP A C 1
ATOM 835 O O . ASP A 1 106 ? -1.141 8.419 0.813 1.00 98.75 106 ASP A O 1
ATOM 839 N N . LEU A 1 107 ? 0.626 9.760 0.446 1.00 98.81 107 LEU A N 1
ATOM 840 C CA . LEU A 1 107 ? 0.900 10.034 1.858 1.00 98.81 107 LEU A CA 1
ATOM 841 C C . LEU A 1 107 ? -0.337 10.610 2.550 1.00 98.81 107 LEU A C 1
ATOM 843 O O . LEU A 1 107 ? -0.747 10.104 3.593 1.00 98.81 107 LEU A O 1
ATOM 847 N N . ALA A 1 108 ? -0.950 11.643 1.970 1.00 98.81 108 ALA A N 1
ATOM 848 C CA . ALA A 1 108 ? -2.136 12.283 2.527 1.00 98.81 108 ALA A CA 1
ATOM 849 C C . ALA A 1 108 ? -3.335 11.328 2.591 1.00 98.81 108 ALA A C 1
ATOM 851 O O . ALA A 1 108 ? -4.114 11.377 3.545 1.00 98.81 108 ALA A O 1
ATOM 852 N N . THR A 1 109 ? -3.482 10.452 1.599 1.00 98.88 109 THR A N 1
ATOM 853 C CA . THR A 1 109 ? -4.574 9.477 1.557 1.00 98.88 109 THR A CA 1
ATOM 854 C C . THR A 1 109 ? -4.389 8.391 2.610 1.00 98.88 109 THR A C 1
ATOM 856 O O . THR A 1 109 ? -5.281 8.171 3.429 1.00 98.88 109 THR A O 1
ATOM 859 N N . ILE A 1 110 ? -3.213 7.762 2.652 1.00 98.88 110 ILE A N 1
ATOM 860 C CA . ILE A 1 110 ? -2.894 6.700 3.614 1.00 98.88 110 ILE A CA 1
ATOM 861 C C . ILE A 1 110 ? -2.942 7.246 5.044 1.00 98.88 110 ILE A C 1
ATOM 863 O O . ILE A 1 110 ? -3.479 6.583 5.929 1.00 98.88 110 ILE A O 1
ATOM 867 N N . SER A 1 111 ? -2.470 8.477 5.265 1.00 98.88 111 SER A N 1
ATOM 868 C CA . SER A 1 111 ? -2.574 9.196 6.540 1.00 98.88 111 SER A CA 1
ATOM 869 C C . SER A 1 111 ? -3.977 9.170 7.146 1.00 98.88 111 SER A C 1
ATOM 871 O O . SER A 1 111 ? -4.114 8.913 8.339 1.00 98.88 111 SER A O 1
ATOM 873 N N . LYS A 1 112 ? -5.019 9.384 6.335 1.00 98.75 112 LYS A N 1
ATOM 874 C CA . LYS A 1 112 ? -6.405 9.386 6.822 1.00 98.75 112 LYS A CA 1
ATOM 875 C C . LYS A 1 112 ? -6.803 8.019 7.375 1.00 98.75 112 LYS A C 1
ATOM 877 O O . LYS A 1 112 ? -7.377 7.935 8.455 1.00 98.75 112 LYS A O 1
ATOM 882 N N . TRP A 1 113 ? -6.451 6.935 6.685 1.00 98.75 113 TRP A N 1
ATOM 883 C CA . TRP A 1 113 ? -6.723 5.584 7.183 1.00 98.75 113 TRP A CA 1
ATOM 884 C C . TRP A 1 113 ? -5.868 5.238 8.404 1.00 98.75 113 TRP A C 1
ATOM 886 O O . TRP A 1 113 ? -6.371 4.621 9.340 1.00 98.75 113 TRP A O 1
ATOM 896 N N . VAL A 1 114 ? -4.604 5.676 8.439 1.00 98.75 114 VAL A N 1
ATOM 897 C CA . VAL A 1 114 ? -3.716 5.527 9.607 1.00 98.75 114 VAL A CA 1
ATOM 898 C C . VAL A 1 114 ? -4.341 6.158 10.850 1.00 98.75 114 VAL A C 1
ATOM 900 O O . VAL A 1 114 ? -4.300 5.553 11.924 1.00 98.75 114 VAL A O 1
ATOM 903 N N . GLU A 1 115 ? -4.938 7.340 10.715 1.00 98.56 115 GLU A N 1
ATOM 904 C CA . GLU A 1 115 ? -5.620 8.065 11.793 1.00 98.56 115 GLU A CA 1
ATOM 905 C C . GLU A 1 115 ? -6.905 7.363 12.258 1.00 98.56 115 GLU A C 1
ATOM 907 O O . GLU A 1 115 ? -7.157 7.296 13.459 1.00 98.56 115 GLU A O 1
ATOM 912 N N . MET A 1 116 ? -7.675 6.768 11.341 1.00 98.56 116 MET A N 1
ATOM 913 C CA . MET A 1 116 ? -8.880 5.989 11.675 1.00 98.56 116 MET A CA 1
ATOM 914 C C . MET A 1 116 ? -8.573 4.677 12.411 1.00 98.56 116 MET A C 1
ATOM 916 O O . MET A 1 116 ? -9.438 4.121 13.087 1.00 98.56 116 MET A O 1
ATOM 920 N N . GLN A 1 117 ? -7.362 4.146 12.241 1.00 98.62 117 GLN A N 1
ATOM 921 C CA . GLN A 1 117 ? -7.004 2.783 12.637 1.00 98.62 117 GLN A CA 1
ATOM 922 C C . GLN A 1 117 ? -5.758 2.780 13.527 1.00 98.62 117 GLN A C 1
ATOM 924 O O . GLN A 1 117 ? -4.735 2.209 13.140 1.00 98.62 117 GLN A O 1
ATOM 929 N N . PRO A 1 118 ? -5.782 3.450 14.698 1.00 97.44 118 PRO A N 1
ATOM 930 C CA . PRO A 1 118 ? -4.597 3.715 15.517 1.00 97.44 118 PRO A CA 1
ATOM 931 C C . PRO A 1 118 ? -3.820 2.461 15.946 1.00 97.44 118 PRO A C 1
ATOM 933 O O . PRO A 1 118 ? -2.603 2.534 16.115 1.00 97.44 118 PRO A O 1
ATOM 936 N N . GLY A 1 119 ? -4.492 1.315 16.091 1.00 97.12 119 GLY A N 1
ATOM 937 C CA . GLY A 1 119 ? -3.866 0.049 16.490 1.00 97.12 119 GLY A CA 1
ATOM 938 C C . GLY A 1 119 ? -3.258 -0.768 15.344 1.00 97.12 119 GLY A C 1
ATOM 939 O O . GLY A 1 119 ? -2.456 -1.666 15.602 1.00 97.12 119 GLY A O 1
ATOM 940 N N . ALA A 1 120 ? -3.606 -0.463 14.092 1.00 98.50 120 ALA A N 1
ATOM 941 C CA . ALA A 1 120 ? -3.233 -1.292 12.953 1.00 98.50 120 ALA A CA 1
ATOM 942 C C . ALA A 1 120 ? -1.755 -1.133 12.564 1.00 98.50 120 ALA A C 1
ATOM 944 O O . ALA A 1 120 ? -1.194 -0.028 12.591 1.00 98.50 120 ALA A O 1
ATOM 945 N N . THR A 1 121 ? -1.147 -2.235 12.117 1.00 98.75 121 THR A N 1
ATOM 946 C CA . THR A 1 121 ? 0.088 -2.199 11.319 1.00 98.75 121 THR A CA 1
ATOM 947 C C . THR A 1 121 ? -0.271 -1.958 9.859 1.00 98.75 121 THR A C 1
ATOM 949 O O . THR A 1 121 ? -1.006 -2.746 9.263 1.00 98.75 121 THR A O 1
ATOM 952 N N . PHE A 1 122 ? 0.277 -0.900 9.268 1.00 98.75 122 PHE A N 1
ATOM 953 C CA . PHE A 1 122 ? 0.051 -0.585 7.861 1.00 98.75 122 PHE A CA 1
ATOM 954 C C . PHE A 1 122 ? 1.085 -1.282 6.980 1.00 98.75 122 PHE A C 1
ATOM 956 O O . PHE A 1 122 ? 2.289 -1.189 7.216 1.00 98.75 122 PHE A O 1
ATOM 963 N N . ILE A 1 123 ? 0.617 -1.986 5.958 1.00 98.56 123 ILE A N 1
ATOM 964 C CA . ILE A 1 123 ? 1.441 -2.658 4.961 1.00 98.56 123 ILE A CA 1
ATOM 965 C C . ILE A 1 123 ? 1.296 -1.889 3.652 1.00 98.56 123 ILE A C 1
ATOM 967 O O . ILE A 1 123 ? 0.206 -1.811 3.095 1.00 98.56 123 ILE A O 1
ATOM 971 N N . ILE A 1 124 ? 2.396 -1.344 3.143 1.00 98.44 124 ILE A N 1
ATOM 972 C CA . ILE A 1 124 ? 2.453 -0.796 1.791 1.00 98.44 124 ILE A CA 1
ATOM 973 C C . ILE A 1 124 ? 2.682 -1.966 0.841 1.00 98.44 124 ILE A C 1
ATOM 975 O O . ILE A 1 124 ? 3.782 -2.514 0.743 1.00 98.44 124 ILE A O 1
ATOM 979 N N . HIS A 1 125 ? 1.616 -2.407 0.191 1.00 97.50 125 HIS A N 1
ATOM 980 C CA . HIS A 1 125 ? 1.688 -3.506 -0.749 1.00 97.50 125 HIS A CA 1
ATOM 981 C C . HIS A 1 125 ? 2.269 -3.017 -2.078 1.00 97.50 125 HIS A C 1
ATOM 983 O O . HIS A 1 125 ? 1.720 -2.129 -2.736 1.00 97.50 125 HIS A O 1
ATOM 989 N N . THR A 1 126 ? 3.397 -3.603 -2.476 1.00 95.12 126 THR A N 1
ATOM 990 C CA . THR A 1 126 ? 4.106 -3.221 -3.697 1.00 95.12 126 THR A CA 1
ATOM 991 C C . THR A 1 126 ? 3.514 -3.946 -4.901 1.00 95.12 126 T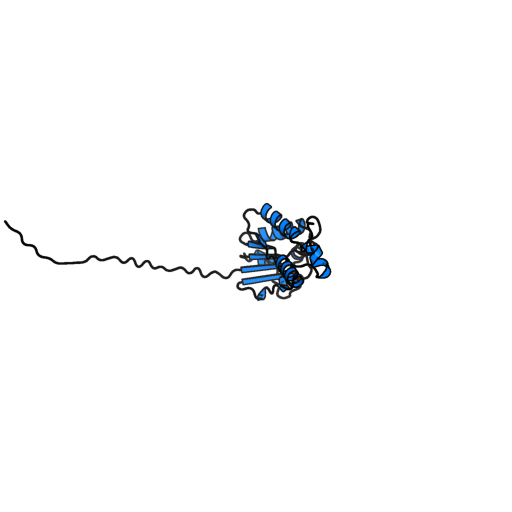HR A C 1
ATOM 993 O O . THR A 1 126 ? 3.682 -5.146 -5.060 1.00 95.12 126 THR A O 1
ATOM 996 N N . GLY A 1 127 ? 2.791 -3.220 -5.758 1.00 91.94 127 GLY A N 1
ATOM 997 C CA . GLY A 1 127 ? 2.353 -3.751 -7.054 1.00 91.94 127 GLY A CA 1
ATOM 998 C C . GLY A 1 127 ? 3.499 -3.823 -8.072 1.00 91.94 127 GLY A C 1
ATOM 999 O O . GLY A 1 127 ? 4.621 -3.406 -7.783 1.00 91.94 127 GLY A O 1
ATOM 1000 N N . TRP A 1 128 ? 3.200 -4.265 -9.291 1.00 93.19 128 TRP A N 1
ATOM 1001 C CA . TRP A 1 128 ? 4.159 -4.350 -10.394 1.00 93.19 128 TRP A CA 1
ATOM 1002 C C . TRP A 1 128 ? 3.749 -3.492 -11.591 1.00 93.19 128 TRP A C 1
ATOM 1004 O O . TRP A 1 128 ? 2.569 -3.288 -11.873 1.00 93.19 128 TRP A O 1
ATOM 1014 N N . ALA A 1 129 ? 4.760 -3.008 -12.309 1.00 94.50 129 ALA A N 1
ATOM 1015 C CA . ALA A 1 129 ? 4.583 -2.285 -13.558 1.00 94.50 129 ALA A CA 1
ATOM 1016 C C . ALA A 1 129 ? 4.122 -3.204 -14.698 1.00 94.50 129 ALA A C 1
ATOM 1018 O O . ALA A 1 129 ? 4.195 -4.435 -14.629 1.00 94.50 129 ALA A O 1
ATOM 1019 N N . ARG A 1 130 ? 3.688 -2.583 -15.796 1.00 92.81 130 ARG A N 1
ATOM 1020 C CA . ARG A 1 130 ? 3.413 -3.287 -17.056 1.00 92.81 130 ARG A CA 1
ATOM 1021 C C . ARG A 1 130 ? 4.688 -3.966 -17.555 1.00 92.81 130 ARG A C 1
ATOM 1023 O O . ARG A 1 130 ? 5.773 -3.415 -17.407 1.00 92.81 130 ARG A O 1
ATOM 1030 N N . SER A 1 131 ? 4.551 -5.124 -18.204 1.00 91.12 131 SER A N 1
ATOM 1031 C CA . SER A 1 131 ? 5.696 -5.914 -18.690 1.00 91.12 131 SER A CA 1
ATOM 1032 C C . SER A 1 131 ? 6.691 -5.082 -19.515 1.00 91.12 131 SER A C 1
ATOM 1034 O O . SER A 1 131 ? 7.887 -5.140 -19.252 1.00 91.12 131 SER A O 1
ATOM 1036 N N . GLU A 1 132 ? 6.194 -4.237 -20.425 1.00 93.88 132 GLU A N 1
ATOM 1037 C CA . GLU A 1 132 ? 7.020 -3.365 -21.272 1.00 93.88 132 GLU A CA 1
ATOM 1038 C C . GLU A 1 132 ? 7.859 -2.354 -20.472 1.00 93.88 132 GLU A C 1
ATOM 1040 O O . GLU A 1 132 ? 9.008 -2.083 -20.818 1.00 93.88 132 GLU A O 1
ATOM 1045 N N . THR A 1 133 ? 7.310 -1.791 -19.391 1.00 94.75 133 THR A N 1
ATOM 1046 C CA . THR A 1 133 ? 7.973 -0.742 -18.603 1.00 94.75 133 THR A CA 1
ATOM 1047 C C . THR A 1 133 ? 8.627 -1.260 -17.327 1.00 94.75 133 THR A C 1
ATOM 1049 O O . THR A 1 133 ? 9.322 -0.489 -16.666 1.00 94.75 133 THR A O 1
ATOM 1052 N N . ARG A 1 134 ? 8.475 -2.551 -16.995 1.00 94.62 134 ARG A N 1
ATOM 1053 C CA . ARG A 1 134 ? 8.882 -3.145 -15.710 1.00 94.62 134 ARG A CA 1
ATOM 1054 C C . ARG A 1 134 ? 10.318 -2.829 -15.320 1.00 94.62 134 ARG A C 1
ATOM 1056 O O . ARG A 1 134 ? 10.538 -2.255 -14.261 1.00 94.62 134 ARG A O 1
ATOM 1063 N N . ALA A 1 135 ? 11.282 -3.176 -16.172 1.00 94.31 135 ALA A N 1
ATOM 1064 C CA . ALA A 1 135 ? 12.701 -2.987 -15.868 1.00 94.31 135 ALA A CA 1
ATOM 1065 C C . ALA A 1 135 ? 13.055 -1.501 -15.687 1.00 94.31 135 ALA A C 1
ATOM 1067 O O . ALA A 1 135 ? 13.805 -1.134 -14.785 1.00 94.31 135 ALA A O 1
ATOM 1068 N N . LYS A 1 136 ? 12.466 -0.630 -16.517 1.00 96.50 136 LYS A N 1
ATOM 1069 C CA . LYS A 1 136 ? 12.682 0.818 -16.447 1.00 96.50 136 LYS A CA 1
ATOM 1070 C C . LYS A 1 136 ? 12.090 1.420 -15.174 1.00 96.50 136 LYS A C 1
ATOM 1072 O O . LYS A 1 136 ? 12.750 2.234 -14.536 1.00 96.50 136 LYS A O 1
ATOM 1077 N N . GLU A 1 137 ? 10.855 1.061 -14.829 1.00 96.94 137 GLU A N 1
ATOM 1078 C CA . GLU A 1 137 ? 10.203 1.554 -13.614 1.00 96.94 137 GLU A CA 1
ATOM 1079 C C . GLU A 1 137 ? 10.914 1.041 -12.365 1.00 96.94 137 GLU A C 1
ATOM 1081 O O . GLU A 1 137 ? 11.235 1.844 -11.496 1.00 96.94 137 GLU A O 1
ATOM 1086 N N . TYR A 1 138 ? 11.266 -0.245 -12.310 1.00 97.25 138 TYR A N 1
ATOM 1087 C CA . TYR A 1 138 ? 11.994 -0.808 -11.174 1.00 97.25 138 TYR A CA 1
ATOM 1088 C C . TYR A 1 138 ? 13.342 -0.108 -10.938 1.00 97.25 138 TYR A C 1
ATOM 1090 O O . TYR A 1 138 ? 13.674 0.238 -9.808 1.00 97.25 138 TYR A O 1
ATOM 1098 N N . ALA A 1 139 ? 14.096 0.182 -12.002 1.00 97.19 139 ALA A N 1
ATOM 1099 C CA . ALA A 1 139 ? 15.375 0.890 -11.906 1.00 97.19 139 ALA A CA 1
ATOM 1100 C C . ALA A 1 139 ? 15.242 2.406 -11.640 1.00 97.19 139 ALA A C 1
ATOM 1102 O O . ALA A 1 139 ? 16.253 3.086 -11.426 1.00 97.19 139 ALA A O 1
ATOM 1103 N N . SER A 1 140 ? 14.024 2.956 -11.682 1.00 97.19 140 SER A N 1
ATOM 1104 C CA . SER A 1 140 ? 13.778 4.386 -11.501 1.00 97.19 140 SER A CA 1
ATOM 1105 C C . SER A 1 140 ? 14.135 4.843 -10.088 1.00 97.19 140 SER A C 1
ATOM 1107 O O . SER A 1 140 ? 13.787 4.205 -9.094 1.00 97.19 140 SER A O 1
ATOM 1109 N N . LYS A 1 141 ? 14.795 6.001 -10.004 1.00 97.50 141 LYS A N 1
ATOM 1110 C CA . LYS A 1 141 ? 15.097 6.704 -8.747 1.00 97.50 141 LYS A CA 1
ATOM 1111 C C . LYS A 1 141 ? 14.201 7.927 -8.528 1.00 97.50 141 LYS A C 1
ATOM 1113 O O . LYS A 1 141 ? 14.372 8.633 -7.539 1.00 97.50 141 LYS A O 1
ATOM 1118 N N . GLU A 1 142 ? 13.279 8.183 -9.453 1.00 95.50 142 GLU A N 1
ATOM 1119 C CA . GLU A 1 142 ? 12.390 9.340 -9.415 1.00 95.50 142 GLU A CA 1
ATOM 1120 C C . GLU A 1 142 ? 11.291 9.154 -8.364 1.00 95.50 142 GLU A C 1
ATOM 1122 O O . GLU A 1 142 ? 10.634 8.114 -8.309 1.00 95.50 142 GLU A O 1
ATOM 1127 N N . THR A 1 143 ? 11.074 10.180 -7.540 1.00 95.50 143 THR A N 1
ATOM 1128 C CA . THR A 1 143 ? 10.081 10.157 -6.448 1.00 95.50 143 THR A CA 1
ATOM 1129 C C . THR A 1 143 ? 9.157 11.375 -6.429 1.00 95.50 143 THR A C 1
ATOM 1131 O O . THR A 1 143 ? 8.114 11.337 -5.784 1.00 95.50 143 THR A O 1
ATOM 1134 N N . SER A 1 144 ? 9.504 12.447 -7.147 1.00 92.12 144 SER A N 1
ATOM 1135 C CA . SER A 1 144 ? 8.734 13.701 -7.202 1.00 92.12 144 SER A CA 1
ATOM 1136 C C . SER A 1 144 ? 7.592 13.681 -8.224 1.00 92.12 144 SER A C 1
ATOM 1138 O O . SER A 1 144 ? 6.734 14.564 -8.219 1.00 92.12 144 SER A O 1
ATOM 1140 N N . GLY A 1 145 ? 7.592 12.697 -9.125 1.00 94.44 145 GLY A N 1
ATOM 1141 C CA . GLY A 1 145 ? 6.602 12.552 -10.182 1.00 94.44 145 GLY A CA 1
ATOM 1142 C C . GLY A 1 145 ? 5.338 11.810 -9.751 1.00 94.44 145 GLY A C 1
ATOM 1143 O O . GLY A 1 145 ? 5.031 11.631 -8.571 1.00 94.44 145 GLY A O 1
ATOM 1144 N N . LYS A 1 146 ? 4.594 11.352 -10.760 1.00 97.06 146 LYS A N 1
ATOM 1145 C CA . LYS A 1 146 ? 3.515 10.390 -10.543 1.00 97.06 146 LYS A CA 1
ATOM 1146 C C . LYS A 1 146 ? 4.091 9.043 -10.117 1.00 97.06 146 LYS A C 1
ATOM 1148 O O . LYS A 1 146 ? 5.196 8.684 -10.516 1.00 97.06 146 LYS A O 1
ATOM 1153 N N . MET A 1 147 ? 3.309 8.324 -9.323 1.00 96.62 147 MET A N 1
ATOM 1154 C CA . MET A 1 147 ? 3.603 6.999 -8.815 1.00 96.62 147 MET A CA 1
ATOM 1155 C C . MET A 1 147 ? 4.071 6.091 -9.947 1.00 96.62 147 MET A C 1
ATOM 1157 O O . MET A 1 147 ? 3.425 5.992 -10.993 1.00 96.62 147 MET A O 1
ATOM 1161 N N . GLN A 1 148 ? 5.213 5.460 -9.707 1.00 95.88 148 GLN A N 1
ATOM 1162 C CA . GLN A 1 148 ? 5.772 4.384 -10.509 1.00 95.88 148 GLN A CA 1
ATOM 1163 C C . GLN A 1 148 ? 5.898 3.164 -9.609 1.00 95.88 148 GLN A C 1
ATOM 1165 O O . GLN A 1 148 ? 6.126 3.293 -8.401 1.00 95.88 148 GLN A O 1
ATOM 1170 N N . HIS A 1 149 ? 5.795 1.977 -10.194 1.00 96.00 149 HIS A N 1
ATOM 1171 C CA . HIS A 1 149 ? 6.105 0.755 -9.467 1.00 96.00 149 HIS A CA 1
ATOM 1172 C C . HIS A 1 149 ? 7.631 0.626 -9.378 1.00 96.00 149 HIS A C 1
ATOM 1174 O O . HIS A 1 149 ? 8.255 -0.055 -10.187 1.00 96.00 149 HIS A O 1
ATOM 1180 N N . SER A 1 150 ? 8.234 1.341 -8.423 1.00 97.12 150 SER A N 1
ATOM 1181 C CA . SER A 1 150 ? 9.678 1.362 -8.181 1.00 97.12 150 SER A CA 1
ATOM 1182 C C . SER A 1 150 ? 9.997 1.240 -6.686 1.00 97.12 150 SER A C 1
ATOM 1184 O O . SER A 1 150 ? 9.276 1.805 -5.852 1.00 97.12 150 SER A O 1
ATOM 1186 N N . PRO A 1 151 ? 11.104 0.572 -6.310 1.00 97.75 151 PRO A N 1
ATOM 1187 C CA . PRO A 1 151 ? 11.573 0.560 -4.927 1.00 97.75 151 PRO A CA 1
ATOM 1188 C C . PRO A 1 151 ? 11.829 1.972 -4.387 1.00 97.75 151 PRO A C 1
ATOM 1190 O O . PRO A 1 151 ? 11.552 2.250 -3.223 1.00 97.75 151 PRO A O 1
ATOM 1193 N N . ALA A 1 152 ? 12.316 2.894 -5.228 1.00 98.00 152 ALA A N 1
ATOM 1194 C CA . ALA A 1 152 ? 12.590 4.271 -4.820 1.00 98.00 152 ALA A CA 1
ATOM 1195 C C . ALA A 1 152 ? 11.325 5.009 -4.356 1.00 98.00 152 ALA A C 1
ATOM 1197 O O . ALA A 1 152 ? 11.345 5.641 -3.297 1.00 98.00 152 ALA A O 1
ATOM 1198 N N . TYR A 1 153 ? 10.220 4.896 -5.101 1.00 98.31 153 TYR A N 1
ATOM 1199 C CA . TYR A 1 153 ? 8.952 5.528 -4.736 1.00 98.31 153 TYR A CA 1
ATOM 1200 C C . TYR A 1 153 ? 8.399 4.952 -3.428 1.00 98.31 153 TYR A C 1
ATOM 1202 O O . TYR A 1 153 ? 8.041 5.701 -2.518 1.00 98.31 153 TYR A O 1
ATOM 1210 N N . ILE A 1 154 ? 8.383 3.622 -3.299 1.00 98.12 154 ILE A N 1
ATOM 1211 C CA . ILE A 1 154 ? 7.852 2.944 -2.109 1.00 98.12 154 ILE A CA 1
ATOM 1212 C C . ILE A 1 154 ? 8.684 3.270 -0.864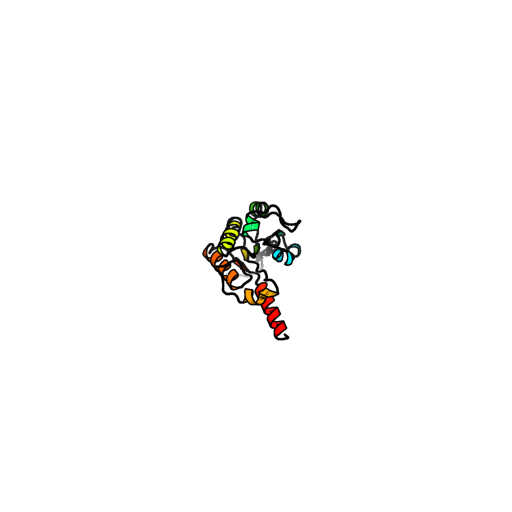 1.00 98.12 154 ILE A C 1
ATOM 1214 O O . ILE A 1 154 ? 8.119 3.588 0.183 1.00 98.12 154 ILE A O 1
ATOM 1218 N N . ASN A 1 155 ? 10.014 3.266 -0.976 1.00 98.19 155 ASN A N 1
ATOM 1219 C CA . ASN A 1 155 ? 10.900 3.637 0.127 1.00 98.19 155 ASN A CA 1
ATOM 1220 C C . ASN A 1 155 ? 10.683 5.090 0.563 1.00 98.19 155 ASN A C 1
ATOM 1222 O O . ASN A 1 155 ? 10.657 5.375 1.761 1.00 98.19 155 ASN A O 1
ATOM 1226 N N . ALA A 1 156 ? 10.490 6.008 -0.387 1.00 98.62 156 ALA A N 1
ATOM 1227 C CA . ALA A 1 156 ? 10.207 7.404 -0.077 1.00 98.62 156 ALA A CA 1
ATOM 1228 C C . ALA A 1 156 ? 8.845 7.574 0.620 1.00 98.62 156 ALA A C 1
ATOM 1230 O O . ALA A 1 156 ? 8.754 8.302 1.610 1.00 98.62 156 ALA A O 1
ATOM 1231 N N . LEU A 1 157 ? 7.809 6.859 0.167 1.00 98.69 157 LEU A N 1
ATOM 1232 C CA . LEU A 1 157 ? 6.491 6.858 0.805 1.00 98.69 157 LEU A CA 1
ATOM 1233 C C . LEU A 1 157 ? 6.550 6.296 2.236 1.00 98.69 157 LEU A C 1
ATOM 1235 O O . LEU A 1 157 ? 6.028 6.917 3.163 1.00 98.69 157 LEU A O 1
ATOM 1239 N N . LEU A 1 158 ? 7.227 5.162 2.438 1.00 98.69 158 LEU A N 1
ATOM 1240 C CA . LEU A 1 158 ? 7.445 4.573 3.764 1.00 98.69 158 LEU A CA 1
ATOM 1241 C C . LEU A 1 158 ? 8.194 5.529 4.694 1.00 98.69 158 LEU A C 1
ATOM 1243 O O . LEU A 1 158 ? 7.762 5.737 5.827 1.00 98.69 158 LEU A O 1
ATOM 1247 N N . ALA A 1 159 ? 9.276 6.147 4.215 1.00 98.69 159 ALA A N 1
ATOM 1248 C CA . ALA A 1 159 ? 10.045 7.111 4.994 1.00 98.69 159 ALA A CA 1
ATOM 1249 C C . ALA A 1 159 ? 9.193 8.327 5.392 1.00 98.69 159 ALA A C 1
ATOM 1251 O O . ALA A 1 159 ? 9.269 8.794 6.529 1.00 98.69 159 ALA A O 1
ATOM 1252 N N . ALA A 1 160 ? 8.345 8.823 4.487 1.00 98.75 160 ALA A N 1
ATOM 1253 C CA . ALA A 1 160 ? 7.440 9.929 4.775 1.00 98.75 160 ALA A CA 1
ATOM 1254 C C . ALA A 1 160 ? 6.370 9.553 5.817 1.00 98.75 160 ALA A C 1
ATOM 1256 O O . ALA A 1 160 ? 6.119 10.326 6.746 1.00 98.75 160 ALA A O 1
ATOM 1257 N N . LEU A 1 161 ? 5.792 8.352 5.717 1.00 98.75 161 LEU A N 1
ATOM 1258 C CA . LEU A 1 161 ? 4.833 7.823 6.692 1.00 98.75 161 LEU A CA 1
ATOM 1259 C C . LEU A 1 161 ? 5.466 7.638 8.076 1.00 98.75 161 LEU A C 1
ATOM 1261 O O . LEU A 1 161 ? 4.910 8.108 9.067 1.00 98.75 161 LEU A O 1
ATOM 1265 N N . GLN A 1 162 ? 6.647 7.024 8.146 1.00 98.69 162 GLN A N 1
ATOM 1266 C CA . GLN A 1 162 ? 7.389 6.824 9.396 1.00 98.69 162 GLN A CA 1
ATOM 1267 C C . GLN A 1 162 ? 7.808 8.151 10.032 1.00 98.69 162 GLN A C 1
ATOM 1269 O O . GLN A 1 162 ? 7.712 8.312 11.245 1.00 98.69 162 GLN A O 1
ATOM 1274 N N . LYS A 1 163 ? 8.218 9.136 9.223 1.00 98.69 163 LYS A N 1
ATOM 1275 C CA . LYS A 1 163 ? 8.531 10.485 9.710 1.00 98.69 163 LYS A CA 1
ATOM 1276 C C . LYS A 1 163 ? 7.302 11.175 10.303 1.00 98.69 163 LYS A C 1
ATOM 1278 O O . LYS A 1 163 ? 7.424 11.861 11.313 1.00 98.69 163 LYS A O 1
ATOM 1283 N N . LYS A 1 164 ? 6.136 11.032 9.667 1.00 98.69 164 LYS A N 1
ATOM 1284 C CA . LYS A 1 164 ? 4.887 11.658 10.124 1.00 98.69 164 LYS A CA 1
ATOM 1285 C C . LYS A 1 164 ? 4.291 10.951 11.346 1.00 98.69 164 LYS A C 1
ATOM 1287 O O . LYS A 1 164 ? 3.701 11.614 12.193 1.00 98.69 164 LYS A O 1
ATOM 1292 N N . TYR A 1 165 ? 4.460 9.635 11.444 1.00 98.50 165 TYR A N 1
ATOM 1293 C CA . TYR A 1 165 ? 3.891 8.805 12.501 1.00 98.50 165 TYR A CA 1
ATOM 1294 C C . TYR A 1 165 ? 4.962 7.902 13.141 1.00 98.50 165 TYR A C 1
ATOM 1296 O O . TYR A 1 165 ? 4.947 6.688 12.920 1.00 98.50 165 TYR A O 1
ATOM 1304 N N . PRO A 1 166 ? 5.886 8.464 13.943 1.00 98.19 166 PRO A N 1
ATOM 1305 C CA . PRO A 1 166 ? 7.041 7.728 14.469 1.00 98.19 166 PRO A CA 1
ATOM 1306 C C . PRO A 1 166 ? 6.664 6.554 15.384 1.00 9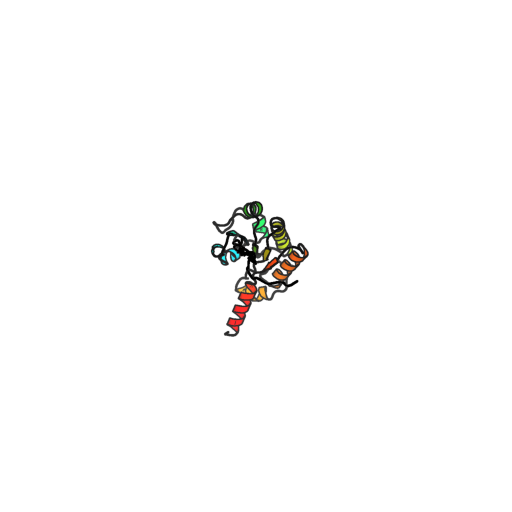8.19 166 PRO A C 1
ATOM 1308 O O . PRO A 1 166 ? 7.381 5.559 15.429 1.00 98.19 166 PRO A O 1
ATOM 1311 N N . ASP A 1 167 ? 5.515 6.631 16.059 1.00 97.56 167 ASP A N 1
ATOM 1312 C CA . ASP A 1 167 ? 5.032 5.581 16.968 1.00 97.56 167 ASP A CA 1
ATOM 1313 C C . ASP A 1 167 ? 4.198 4.498 16.259 1.00 97.56 167 ASP A C 1
ATOM 1315 O O . ASP A 1 167 ? 3.692 3.565 16.891 1.00 97.56 167 ASP A O 1
ATOM 1319 N N . ARG A 1 168 ? 4.004 4.614 14.939 1.00 97.88 168 ARG A N 1
ATOM 1320 C CA . ARG A 1 168 ? 3.165 3.702 14.149 1.00 97.88 168 ARG A CA 1
ATOM 1321 C C . ARG A 1 168 ? 4.014 2.693 13.383 1.00 97.88 168 ARG A C 1
ATOM 1323 O O . ARG A 1 168 ? 5.137 2.964 12.968 1.00 97.88 168 ARG A O 1
ATOM 1330 N N . LYS A 1 169 ? 3.460 1.493 13.190 1.00 98.44 169 LYS A N 1
ATOM 1331 C CA . LYS A 1 169 ? 4.150 0.381 12.525 1.00 98.44 169 LYS A CA 1
ATOM 1332 C C . LYS A 1 169 ? 3.807 0.348 11.041 1.00 98.44 169 LYS A C 1
ATOM 1334 O 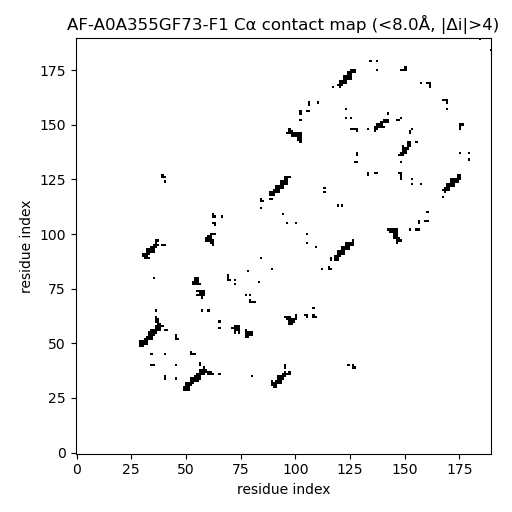O . LYS A 1 169 ? 2.643 0.174 10.681 1.00 98.44 169 LYS A O 1
ATOM 1339 N N . PHE A 1 170 ? 4.841 0.431 10.208 1.00 98.62 170 PHE A N 1
ATOM 1340 C CA . PHE A 1 170 ? 4.748 0.298 8.756 1.00 98.62 170 PHE A CA 1
ATOM 1341 C C . PHE A 1 170 ? 5.601 -0.873 8.265 1.00 98.62 170 PHE A C 1
ATOM 1343 O O . PHE A 1 170 ? 6.705 -1.096 8.764 1.00 98.62 170 PHE A O 1
ATOM 1350 N N . LYS A 1 171 ? 5.083 -1.621 7.293 1.00 98.19 171 LYS A N 1
ATOM 1351 C CA . LYS A 1 171 ? 5.749 -2.737 6.605 1.00 98.19 171 LYS A CA 1
ATOM 1352 C C . LYS A 1 171 ? 5.498 -2.644 5.099 1.00 98.19 171 LYS A C 1
ATOM 1354 O O . LYS A 1 171 ? 4.714 -1.811 4.655 1.00 98.19 171 LYS A O 1
ATOM 1359 N N . GLN A 1 172 ? 6.117 -3.529 4.326 1.00 97.56 172 GLN A N 1
ATOM 1360 C CA . GLN A 1 172 ? 5.841 -3.702 2.899 1.00 97.56 172 GLN A CA 1
ATOM 1361 C C . GLN A 1 172 ? 5.898 -5.178 2.494 1.00 97.56 172 GLN A C 1
ATOM 1363 O O . GLN A 1 172 ? 6.481 -5.988 3.214 1.00 97.56 172 GLN A O 1
ATOM 1368 N N . THR A 1 173 ? 5.279 -5.529 1.363 1.00 94.19 173 THR A N 1
ATOM 1369 C CA . THR A 1 173 ? 5.203 -6.921 0.871 1.00 94.19 173 THR A CA 1
ATOM 1370 C C . THR A 1 173 ? 6.367 -7.349 -0.020 1.00 94.19 173 THR A C 1
ATOM 1372 O O . THR A 1 173 ? 6.517 -8.544 -0.240 1.00 94.19 173 THR A O 1
ATOM 1375 N N . HIS A 1 174 ? 7.177 -6.413 -0.535 1.00 95.62 174 HIS A N 1
ATOM 1376 C CA . HIS A 1 174 ? 8.328 -6.700 -1.411 1.00 95.62 174 HIS A CA 1
ATOM 1377 C C . HIS A 1 174 ? 8.003 -7.517 -2.682 1.00 95.62 174 HIS A C 1
ATOM 1379 O O . HIS A 1 174 ? 8.887 -8.131 -3.273 1.00 95.62 174 HIS A O 1
ATOM 1385 N N . ALA A 1 175 ? 6.749 -7.520 -3.148 1.00 93.62 175 ALA A N 1
ATOM 1386 C CA . ALA A 1 175 ? 6.354 -8.319 -4.307 1.00 93.62 175 ALA A CA 1
ATOM 1387 C C . ALA A 1 175 ? 7.056 -7.862 -5.597 1.00 93.62 175 ALA A C 1
ATOM 1389 O O . ALA A 1 175 ? 7.450 -8.701 -6.402 1.00 93.62 175 ALA A O 1
ATOM 1390 N N . ILE A 1 176 ? 7.293 -6.557 -5.771 1.00 94.56 176 ILE A N 1
ATOM 1391 C CA . ILE A 1 176 ? 8.073 -6.065 -6.914 1.00 94.56 176 ILE A CA 1
ATOM 1392 C C . ILE A 1 176 ? 9.533 -6.550 -6.898 1.00 94.56 176 ILE A C 1
ATOM 1394 O O . ILE A 1 176 ? 10.051 -6.931 -7.944 1.00 94.56 176 ILE A O 1
ATOM 1398 N N . ASP A 1 177 ? 10.164 -6.597 -5.723 1.00 96.19 177 ASP A N 1
ATOM 1399 C CA . ASP A 1 177 ? 11.551 -7.049 -5.567 1.00 96.19 177 ASP A CA 1
ATOM 1400 C C . ASP A 1 177 ? 11.657 -8.548 -5.869 1.00 96.19 177 ASP A C 1
ATOM 1402 O O . ASP A 1 177 ? 12.576 -8.992 -6.552 1.00 96.19 177 ASP A O 1
ATOM 1406 N N . LEU A 1 178 ? 10.670 -9.332 -5.418 1.00 94.88 178 LEU A N 1
ATOM 1407 C CA . LEU A 1 178 ? 10.581 -10.755 -5.734 1.00 94.88 178 LEU A CA 1
ATOM 1408 C C . LEU A 1 178 ? 10.457 -10.991 -7.245 1.00 94.88 178 LEU A C 1
ATOM 1410 O O . LEU A 1 178 ? 11.142 -11.855 -7.785 1.00 94.88 178 LEU A O 1
ATOM 1414 N N . LEU A 1 179 ? 9.603 -10.233 -7.937 1.00 92.88 179 LEU A N 1
ATOM 1415 C CA . LEU A 1 179 ? 9.431 -10.365 -9.387 1.00 92.88 179 LEU A CA 1
ATOM 1416 C C . LEU A 1 179 ? 10.698 -9.974 -10.158 1.00 92.88 179 LEU A C 1
ATOM 1418 O O . LEU A 1 179 ? 11.024 -10.610 -11.161 1.00 92.88 179 LEU A O 1
ATOM 1422 N N . ASP A 1 180 ? 11.417 -8.951 -9.696 1.00 94.75 180 ASP A N 1
ATOM 1423 C CA . ASP A 1 180 ? 12.707 -8.564 -10.267 1.00 94.75 180 ASP A CA 1
ATOM 1424 C C . ASP A 1 180 ? 13.764 -9.660 -10.069 1.00 94.75 180 ASP A C 1
ATOM 1426 O O . ASP A 1 180 ? 14.437 -10.045 -11.027 1.00 94.75 180 ASP A O 1
ATOM 1430 N N . GLN A 1 181 ? 13.831 -10.236 -8.865 1.00 95.62 181 GLN A N 1
ATOM 1431 C CA . GLN A 1 181 ? 14.731 -11.343 -8.545 1.00 95.62 181 GLN A CA 1
ATOM 1432 C C . GLN A 1 181 ? 14.442 -12.582 -9.403 1.00 95.62 181 GLN A C 1
ATOM 1434 O O . GLN A 1 181 ? 15.362 -13.138 -9.996 1.00 95.62 181 GLN A O 1
ATOM 1439 N N . VAL A 1 182 ? 13.172 -12.977 -9.539 1.00 94.12 182 VAL A N 1
ATOM 1440 C CA . VAL A 1 182 ? 12.774 -14.101 -10.406 1.00 94.12 182 VAL A CA 1
ATOM 1441 C C . VAL A 1 182 ? 13.194 -13.850 -11.855 1.00 94.12 182 VAL A C 1
ATOM 1443 O O . VAL A 1 182 ? 13.712 -14.749 -12.513 1.00 94.12 182 VAL A O 1
ATOM 1446 N N . ASN A 1 183 ? 13.015 -12.628 -12.364 1.00 92.56 183 ASN A N 1
ATOM 1447 C CA . ASN A 1 183 ? 13.464 -12.285 -13.712 1.00 92.56 183 ASN A CA 1
ATOM 1448 C C . ASN A 1 183 ? 14.988 -12.399 -13.855 1.00 92.56 183 ASN A C 1
ATOM 1450 O O . ASN A 1 183 ? 15.466 -12.931 -14.853 1.00 92.56 183 ASN A O 1
ATOM 1454 N N . ALA A 1 184 ? 15.744 -11.919 -12.866 1.00 94.06 184 ALA A N 1
ATOM 1455 C CA . ALA A 1 184 ? 17.196 -12.041 -12.862 1.00 94.06 184 ALA A CA 1
ATOM 1456 C C . ALA A 1 184 ? 17.643 -13.512 -12.839 1.00 94.06 184 ALA A C 1
ATOM 1458 O O . ALA A 1 184 ? 18.591 -13.869 -13.536 1.00 94.06 184 ALA A O 1
ATOM 1459 N N . ASP A 1 185 ? 16.970 -14.378 -12.083 1.00 96.88 185 ASP A N 1
ATOM 1460 C CA . ASP A 1 185 ? 17.286 -15.809 -12.053 1.00 96.88 185 ASP A CA 1
ATOM 1461 C C . ASP A 1 185 ? 17.014 -16.476 -13.410 1.00 96.88 185 ASP A C 1
ATOM 1463 O O . ASP A 1 185 ? 17.890 -17.172 -13.929 1.00 96.88 185 ASP A O 1
ATOM 1467 N N . ILE A 1 186 ? 15.885 -16.155 -14.056 1.00 94.56 186 ILE A N 1
ATOM 1468 C CA . ILE A 1 186 ? 15.559 -16.625 -15.414 1.00 94.56 186 ILE A CA 1
ATOM 1469 C C . ILE A 1 186 ? 16.628 -16.187 -16.428 1.00 94.56 186 ILE A C 1
ATOM 1471 O O . ILE A 1 186 ? 17.125 -17.016 -17.190 1.00 94.56 186 ILE A O 1
ATOM 1475 N N . GLU A 1 187 ? 17.023 -14.911 -16.432 1.00 94.38 187 GLU A N 1
ATOM 1476 C CA . GLU A 1 187 ? 18.055 -14.384 -17.345 1.00 94.38 187 GLU A CA 1
ATOM 1477 C C . GLU A 1 187 ? 19.425 -15.050 -17.137 1.00 94.38 187 GLU A C 1
ATOM 1479 O O . GLU A 1 187 ? 20.215 -15.172 -18.075 1.00 94.38 187 GLU A O 1
ATOM 1484 N N . ASN A 1 188 ? 19.694 -15.524 -15.918 1.00 95.56 188 ASN A N 1
ATOM 1485 C CA . ASN A 1 188 ? 20.924 -16.221 -15.555 1.00 95.56 188 ASN A CA 1
ATOM 1486 C C . ASN A 1 188 ? 20.815 -17.757 -15.629 1.00 95.56 188 ASN A C 1
ATOM 1488 O O . ASN A 1 188 ? 21.779 -18.432 -15.264 1.00 95.56 188 ASN A O 1
ATOM 1492 N N . ASN A 1 189 ? 19.694 -18.309 -16.116 1.00 92.94 189 ASN A N 1
ATOM 1493 C CA . ASN A 1 189 ? 19.396 -19.750 -16.159 1.00 92.94 189 ASN A CA 1
ATOM 1494 C C . ASN A 1 189 ? 19.569 -20.453 -14.796 1.00 92.94 189 ASN A C 1
ATOM 1496 O O . ASN A 1 189 ? 20.205 -21.510 -14.719 1.00 92.94 189 ASN A O 1
ATOM 1500 N N . LYS A 1 190 ? 19.050 -19.844 -13.727 1.00 81.44 190 LYS A N 1
ATOM 1501 C CA . LYS A 1 190 ? 19.058 -20.389 -12.362 1.00 81.44 190 LYS A CA 1
ATOM 1502 C C . LYS A 1 190 ? 17.702 -20.940 -11.946 1.00 81.44 190 LYS A C 1
ATOM 1504 O O . LYS A 1 190 ? 16.676 -20.416 -12.430 1.00 81.44 190 LYS A O 1
#

Secondary structure (DSSP, 8-state):
----------------------------PPPEEEEEESHHHHTT-GGGSSSEEEEEE-TT--HHHHHH-TT--SSTTPPPHHHHHHH---SEEEE---TT-BHHHHHHHHHHHHHH-TTPEEEE------TTTHHHHHT----SSB--S-HHHHHHHHHHHHHH-TTS-EEE--HHHHHHHHHHHHHTT-

Mean predicted aligned error: 8.61 Å

Solvent-accessible surface area (backbone atoms only — not comparable to full-atom values): 11070 Å² total; per-residue (Å²): 133,85,86,83,90,82,86,90,76,90,79,84,79,76,81,74,76,77,75,77,76,73,73,74,73,72,70,79,70,69,52,31,37,38,38,38,25,16,49,69,54,55,73,67,43,61,90,75,53,84,55,51,67,50,36,29,29,31,60,86,37,19,49,58,52,48,72,73,51,56,89,70,45,68,43,88,85,42,47,51,54,74,61,52,49,70,78,46,82,39,52,32,34,37,38,28,74,33,60,82,29,35,52,67,48,43,50,59,45,52,48,54,55,50,68,61,29,77,82,27,35,38,28,47,39,45,50,74,51,57,81,92,46,29,72,61,34,44,71,34,76,71,54,90,49,63,46,56,46,19,64,42,31,52,52,52,46,51,52,52,50,42,70,75,37,72,92,57,53,77,50,64,66,54,48,41,58,52,54,50,50,53,51,53,33,56,78,68,76,100

Nearest PDB structures (foldseek):
  5a3c-assembly1_A  TM=3.250E-01  e=2.933E-01  Streptococcus pyogenes str. Manfredo
  5g6t-assembly2_B  TM=5.130E-01  e=1.131E+00  Pseudomonas aeruginosa PAO1
  6daq-assembly1_D  TM=2.616E-01  e=9.949E-01  Mycolicibacterium vanbaalenii
  1w54-assembly1_B  TM=3.368E-01  e=3.375E+00  Pseudomonas aeruginosa
  9fyz-assembly2_B  TM=5.311E-01  e=6.020E+00  Bacteroides thetaiotaomicron

Radius of gyration: 27.54 Å; Cα contacts (8 Å, |Δi|>4): 292; chains: 1; bounding box: 40×58×109 Å

Foldseek 3Di:
DDDDDDDDDDDPPPPPPPPPPPVPPPPPQFFAEEEEEEVQSCVVVQVPDTGHYAYQYAHQDFLLVCLVDQPDRPDPRHDRVVVDLQPDAGQEYEYEGHWPDALVSNLVSVVVSCVSHVNYAYEHEQGADDPVCGVVLQPDLDRGDTDTSYPNNVVVSVVSNCVVPVPHHYHYDCPSVVVVVVVVCVVVVD

Sequence (190 aa):
MLKPLSLFAVCFITLWFVSSETALQAEDKAKSYFLIGNSLTWDTAPSLLDGDVQWHVDCGKSLPYIMAHPEMPCVKTSTLWPQALQEKQYDLISVQSHYGATLDEDLATISKWVEMQPGATFIIHTGWARSETRAKEYASKETSGKMQHSPAYINALLAALQKKYPDRKFKQTHAIDLLDQVNADIENNK

pLDDT: mean 89.63, std 17.09, range [38.56, 98.88]